Protein AF-0000000082342455 (afdb_homodimer)

Nearest PDB structures (foldseek):
  3wxb-assembly1_B  TM=8.207E-01  e=7.212E-06  Gallus gallus
  3sx2-assembly2_F  TM=7.244E-01  e=4.661E-05  Mycobacterium avium subsp. paratuberculosis K-10
  1xkq-assembly1_D  TM=7.638E-01  e=6.816E-04  Caenorhabditis elegans
  3tsc-assembly1_D  TM=7.330E-01  e=3.194E-04  Mycobacterium avium subsp. paratuberculosis
  1pwz-assembly1_A  TM=7.480E-01  e=6.626E-03  Agrobacterium tumefaciens

pLDDT: mean 85.28, std 16.83, range [17.73, 98.38]

Structure (mmCIF, N/CA/C/O backbone):
data_AF-0000000082342455-model_v1
#
loop_
_entity.id
_entity.type
_entity.pdbx_description
1 polymer 'NAD(P)-binding protein'
#
loop_
_atom_site.group_PDB
_atom_site.id
_atom_site.type_symbol
_atom_site.label_atom_id
_atom_site.label_alt_id
_atom_site.label_comp_id
_atom_site.label_asym_id
_atom_site.label_entity_id
_atom_site.label_seq_id
_atom_site.pdbx_PDB_ins_code
_atom_site.Cartn_x
_atom_site.Cartn_y
_atom_site.Cartn_z
_atom_site.occupancy
_atom_site.B_iso_or_equiv
_atom_site.auth_seq_id
_atom_site.auth_comp_id
_atom_site.auth_asym_id
_atom_site.auth_atom_id
_atom_site.pdbx_PDB_model_num
ATOM 1 N N . MET A 1 1 ? -19.688 4.98 17.75 1 17.73 1 MET A N 1
ATOM 2 C CA . MET A 1 1 ? -19.172 5.551 16.516 1 17.73 1 MET A CA 1
ATOM 3 C C . MET A 1 1 ? -17.812 6.199 16.734 1 17.73 1 MET A C 1
ATOM 5 O O . MET A 1 1 ? -17.719 7.32 17.234 1 17.73 1 MET A O 1
ATOM 9 N N . ARG A 1 2 ? -16.906 5.516 17.344 1 23.72 2 ARG A N 1
ATOM 10 C CA . ARG A 1 2 ? -15.648 6 17.891 1 23.72 2 ARG A CA 1
ATOM 11 C C . ARG A 1 2 ? -14.875 6.828 16.875 1 23.72 2 ARG A C 1
ATOM 13 O O . ARG A 1 2 ? -14.867 6.5 15.688 1 23.72 2 ARG A O 1
ATOM 20 N N . ASP A 1 3 ? -14.953 8.078 17.078 1 25.08 3 ASP A N 1
ATOM 21 C CA . ASP A 1 3 ? -14.352 9.156 16.281 1 25.08 3 ASP A CA 1
ATOM 22 C C . ASP A 1 3 ? -12.922 8.812 15.898 1 25.08 3 ASP A C 1
ATOM 24 O O . ASP A 1 3 ? -12.078 8.562 16.766 1 25.08 3 ASP A O 1
ATOM 28 N N . ILE A 1 4 ? -12.859 7.922 15.055 1 31.56 4 ILE A N 1
ATOM 29 C CA . ILE A 1 4 ? -11.57 7.574 14.461 1 31.56 4 ILE A CA 1
ATOM 30 C C . ILE A 1 4 ? -10.789 8.844 14.133 1 31.56 4 ILE A C 1
ATOM 32 O O . ILE A 1 4 ? -11.172 9.602 13.234 1 31.56 4 ILE A O 1
ATOM 36 N N . SER A 1 5 ? -10.789 9.633 15.18 1 33.97 5 SER A N 1
ATOM 37 C CA . SER A 1 5 ? -9.906 10.789 15.016 1 33.97 5 SER A CA 1
ATOM 38 C C . SER A 1 5 ? -8.641 10.414 14.258 1 33.97 5 SER A C 1
ATOM 40 O O . SER A 1 5 ? -7.781 9.703 14.781 1 33.97 5 SER A O 1
ATOM 42 N N . THR A 1 6 ? -8.867 9.844 13.141 1 37 6 THR A N 1
ATOM 43 C CA . THR A 1 6 ? -7.832 9.172 12.359 1 37 6 THR A CA 1
ATOM 44 C C . THR A 1 6 ? -6.715 10.141 11.992 1 37 6 THR A C 1
ATOM 46 O O . THR A 1 6 ? -6.703 10.68 10.883 1 37 6 THR A O 1
ATOM 49 N N . HIS A 1 7 ? -6.609 11.219 12.898 1 39.03 7 HIS A N 1
ATOM 50 C CA . HIS A 1 7 ? -5.375 11.984 12.734 1 39.03 7 HIS A CA 1
ATOM 51 C C . HIS A 1 7 ? -4.188 11.062 12.492 1 39.03 7 HIS A C 1
ATOM 53 O O . HIS A 1 7 ? -4.18 9.914 12.953 1 39.03 7 HIS A O 1
ATOM 59 N N . ILE A 1 8 ? -3.742 11.023 11.555 1 43.62 8 ILE A N 1
ATOM 60 C CA . ILE A 1 8 ? -2.396 10.492 11.758 1 43.62 8 ILE A CA 1
ATOM 61 C C . ILE A 1 8 ? -1.873 10.938 13.125 1 43.62 8 ILE A C 1
ATOM 63 O O . ILE A 1 8 ? -1.709 12.133 13.375 1 43.62 8 ILE A O 1
ATOM 67 N N . PRO A 1 9 ? -2.307 10.391 14.297 1 41.41 9 PRO A N 1
ATOM 68 C CA . PRO A 1 9 ? -1.818 11.055 15.508 1 41.41 9 PRO A CA 1
ATOM 69 C C . PRO A 1 9 ? -0.631 11.977 15.242 1 41.41 9 PRO A C 1
ATOM 71 O O . PRO A 1 9 ? -0.497 13.023 15.883 1 41.41 9 PRO A O 1
ATOM 74 N N . GLY A 1 10 ? 0.395 11.398 14.938 1 41.88 10 GLY A N 1
ATOM 75 C CA . GLY A 1 10 ? 1.677 11.969 15.32 1 41.88 10 GLY A CA 1
ATOM 76 C C . GLY A 1 10 ? 1.864 13.391 14.828 1 41.88 10 GLY A C 1
ATOM 77 O O . GLY A 1 10 ? 2.615 14.164 15.43 1 41.88 10 GLY A O 1
ATOM 78 N N . ALA A 1 11 ? 1.874 13.656 13.398 1 45.66 11 ALA A N 1
ATOM 79 C CA . ALA A 1 11 ? 2.982 14.578 13.172 1 45.66 11 ALA A CA 1
ATOM 80 C C . ALA A 1 11 ? 2.725 15.922 13.859 1 45.66 11 ALA A C 1
ATOM 82 O O . ALA A 1 11 ? 3.607 16.453 14.531 1 45.66 11 ALA A O 1
ATOM 83 N N . ASN A 1 12 ? 1.582 16.453 13.477 1 46.72 12 ASN A N 1
ATOM 84 C CA . ASN A 1 12 ? 1.557 17.734 14.172 1 46.72 12 ASN A CA 1
ATOM 85 C C . ASN A 1 12 ? 1.202 17.562 15.648 1 46.72 12 ASN A C 1
ATOM 87 O O . ASN A 1 12 ? 1.335 18.5 16.438 1 46.72 12 ASN A O 1
ATOM 91 N N . ASN A 1 13 ? 0.75 16.141 16 1 53.66 13 ASN A N 1
ATOM 92 C CA . ASN A 1 13 ? 0.33 16.188 17.406 1 53.66 13 ASN A CA 1
ATOM 93 C C . ASN A 1 13 ? 0.998 15.078 18.219 1 53.66 13 ASN A C 1
ATOM 95 O O . ASN A 1 13 ? 0.437 14.609 19.203 1 53.66 13 ASN A O 1
ATOM 99 N N . ILE A 1 14 ? 1.979 14.445 17.562 1 61.69 14 ILE A N 1
ATOM 100 C CA . ILE A 1 14 ? 2.629 13.484 18.438 1 61.69 14 ILE A CA 1
ATOM 101 C C . ILE A 1 14 ? 3.43 14.227 19.5 1 61.69 14 ILE A C 1
ATOM 103 O O . ILE A 1 14 ? 4.449 14.852 19.203 1 61.69 14 ILE A O 1
ATOM 107 N N . ARG A 1 15 ? 2.781 14.297 20.656 1 65.81 15 ARG A N 1
ATOM 108 C CA . ARG A 1 15 ? 3.375 15.07 21.734 1 65.81 15 ARG A CA 1
ATOM 109 C C . ARG A 1 15 ? 3.881 14.156 22.859 1 65.81 15 ARG A C 1
ATOM 111 O O . ARG A 1 15 ? 4.629 14.594 23.734 1 65.81 15 ARG A O 1
ATOM 118 N N . SER A 1 16 ? 3.426 12.875 22.766 1 72.75 16 SER A N 1
ATOM 119 C CA . SER A 1 16 ? 3.791 11.977 23.859 1 72.75 16 SER A CA 1
ATOM 120 C C . SER A 1 16 ? 3.982 10.547 23.375 1 72.75 16 SER A C 1
ATOM 122 O O . SER A 1 16 ? 3.586 10.219 22.25 1 72.75 16 SER A O 1
ATOM 124 N N . GLU A 1 17 ? 4.652 9.758 24.156 1 78.75 17 GLU A N 1
ATOM 125 C CA . GLU A 1 17 ? 4.785 8.328 23.906 1 78.75 17 GLU A CA 1
ATOM 126 C C . GLU A 1 17 ? 3.42 7.652 23.797 1 78.75 17 GLU A C 1
ATOM 128 O O . GLU A 1 17 ? 3.252 6.691 23.047 1 78.75 17 GLU A O 1
ATOM 133 N N . GLY A 1 18 ? 2.543 8.156 24.547 1 79.38 18 GLY A N 1
ATOM 134 C CA . GLY A 1 18 ? 1.182 7.648 24.484 1 79.38 18 GLY A CA 1
ATOM 135 C C . GLY A 1 18 ? 0.526 7.855 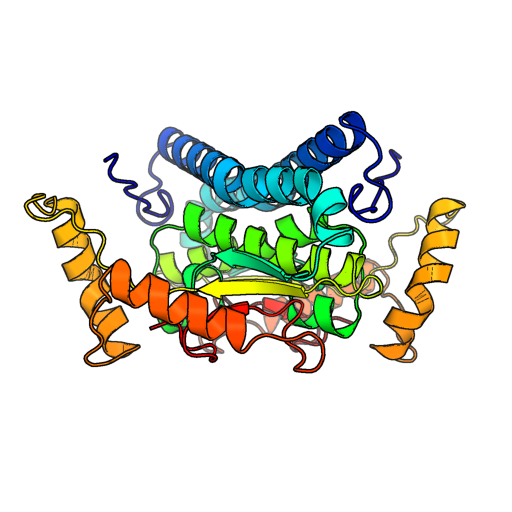23.125 1 79.38 18 GLY A C 1
ATOM 136 O O . GLY A 1 18 ? -0.185 6.977 22.641 1 79.38 18 GLY A O 1
ATOM 137 N N . ASP A 1 19 ? 0.847 8.945 22.469 1 80.75 19 ASP A N 1
ATOM 138 C CA . ASP A 1 19 ? 0.323 9.219 21.141 1 80.75 19 ASP A CA 1
ATOM 139 C C . ASP A 1 19 ? 0.896 8.242 20.109 1 80.75 19 ASP A C 1
ATOM 141 O O . ASP A 1 19 ? 0.181 7.777 19.219 1 80.75 19 ASP A O 1
ATOM 145 N N . ILE A 1 20 ? 2.113 7.953 20.328 1 84.25 20 ILE A N 1
ATOM 146 C CA . ILE A 1 20 ? 2.781 7.02 19.438 1 84.25 20 ILE A CA 1
ATOM 147 C C . ILE A 1 20 ? 2.15 5.633 19.562 1 84.25 20 ILE A C 1
ATOM 149 O O . ILE A 1 20 ? 1.838 4.988 18.562 1 84.25 20 ILE A O 1
ATOM 153 N N . GLN A 1 21 ? 1.923 5.203 20.797 1 88.44 21 GLN A N 1
ATOM 154 C CA . GLN A 1 21 ? 1.341 3.887 21.016 1 88.44 21 GLN A CA 1
ATOM 155 C C . GLN A 1 21 ? -0.081 3.812 20.469 1 88.44 21 GLN A C 1
ATOM 157 O O . GLN A 1 21 ? -0.483 2.789 19.906 1 88.44 21 GLN A O 1
ATOM 162 N N . PHE A 1 22 ? -0.766 4.801 20.625 1 87.69 22 PHE A N 1
ATOM 163 C CA . PHE A 1 22 ? -2.119 4.84 20.078 1 87.69 22 PHE A CA 1
ATOM 164 C C . PHE A 1 22 ? -2.098 4.684 18.562 1 87.69 22 PHE A C 1
ATOM 166 O O . PHE A 1 22 ? -2.893 3.926 18 1 87.69 22 PHE A O 1
ATOM 173 N N . ALA A 1 23 ? -1.216 5.41 17.938 1 88.12 23 ALA A N 1
ATOM 174 C CA . ALA A 1 23 ? -1.097 5.328 16.484 1 88.12 23 ALA A CA 1
ATOM 175 C C . ALA A 1 23 ? -0.699 3.924 16.047 1 88.12 23 ALA A C 1
ATOM 177 O O . ALA A 1 23 ? -1.235 3.398 15.07 1 88.12 23 ALA A O 1
ATOM 178 N N . VAL A 1 24 ? 0.178 3.361 16.797 1 92.12 24 VAL A N 1
ATOM 179 C CA . VAL A 1 24 ? 0.629 2.006 16.5 1 92.12 24 VAL A CA 1
ATOM 180 C C . VAL A 1 24 ? -0.545 1.034 16.609 1 92.12 24 VAL A C 1
ATOM 182 O O . VAL A 1 24 ? -0.757 0.206 15.719 1 92.12 24 VAL A O 1
ATOM 185 N N . ASP A 1 25 ? -1.279 1.18 17.672 1 93.31 25 ASP A N 1
ATOM 186 C CA . ASP A 1 25 ? -2.436 0.312 17.875 1 93.31 25 ASP A CA 1
ATOM 187 C C . ASP A 1 25 ? -3.467 0.499 16.766 1 93.31 25 ASP A C 1
ATOM 189 O O . ASP A 1 25 ? -4.074 -0.469 16.297 1 93.31 25 ASP A O 1
ATOM 193 N N . ASP A 1 26 ? -3.629 1.669 16.328 1 92.69 26 ASP A N 1
ATOM 194 C CA . ASP A 1 26 ? -4.59 1.967 15.266 1 92.69 26 ASP A CA 1
ATOM 195 C C . ASP A 1 26 ? -4.145 1.373 13.938 1 92.69 26 ASP A C 1
ATOM 197 O O . ASP A 1 26 ? -4.965 0.848 13.18 1 92.69 26 ASP A O 1
ATOM 201 N N . ILE A 1 27 ? -2.881 1.458 13.648 1 94.75 27 ILE A N 1
ATOM 202 C CA . ILE A 1 27 ? -2.359 0.846 12.43 1 94.75 27 ILE A CA 1
ATOM 203 C C . ILE A 1 27 ? -2.566 -0.666 12.484 1 94.75 27 ILE A C 1
ATOM 205 O O . ILE A 1 27 ? -3.055 -1.266 11.523 1 94.75 27 ILE A O 1
ATOM 209 N N . HIS A 1 28 ? -2.289 -1.219 13.625 1 95 28 HIS A N 1
ATOM 210 C CA . HIS A 1 28 ? -2.496 -2.652 13.781 1 95 28 HIS A CA 1
ATOM 211 C C . HIS A 1 28 ? -3.957 -3.027 13.555 1 95 28 HIS A C 1
ATOM 213 O O . HIS A 1 28 ? -4.25 -3.994 12.852 1 95 28 HIS A O 1
ATOM 219 N N . ASN A 1 29 ? -4.773 -2.322 14.164 1 95.25 29 ASN A N 1
ATOM 220 C CA . ASN A 1 29 ? -6.195 -2.615 14.031 1 95.25 29 ASN A CA 1
ATOM 221 C C . ASN A 1 29 ? -6.668 -2.482 12.586 1 95.25 29 ASN A C 1
ATOM 223 O O . ASN A 1 29 ? -7.43 -3.32 12.102 1 95.25 29 ASN A O 1
ATOM 227 N N . SER A 1 30 ? -6.227 -1.447 11.953 1 96.31 30 SER A N 1
ATOM 228 C CA . SER A 1 30 ? -6.605 -1.227 10.562 1 96.31 30 SER A CA 1
ATOM 229 C C . SER A 1 30 ? -6.094 -2.35 9.672 1 96.31 30 SER A C 1
ATOM 231 O O . SER A 1 30 ? -6.801 -2.805 8.766 1 96.31 30 SER A O 1
ATOM 233 N N . ILE A 1 31 ? -4.875 -2.801 9.938 1 97.69 31 ILE A N 1
ATOM 234 C CA . ILE A 1 31 ? -4.289 -3.904 9.188 1 97.69 31 ILE A CA 1
ATOM 235 C C . ILE A 1 31 ? -5.07 -5.188 9.461 1 97.69 31 ILE A C 1
ATOM 237 O O . ILE A 1 31 ? -5.391 -5.938 8.539 1 97.69 31 ILE A O 1
ATOM 241 N N . ASP A 1 32 ? -5.41 -5.406 10.703 1 96.81 32 ASP A N 1
ATOM 242 C CA . ASP A 1 32 ? -6.145 -6.609 11.078 1 96.81 32 ASP A CA 1
ATOM 243 C C . ASP A 1 32 ? -7.496 -6.668 10.375 1 96.81 32 ASP A C 1
ATOM 245 O O . ASP A 1 32 ? -7.879 -7.707 9.836 1 96.81 32 ASP A O 1
ATOM 249 N N . VAL A 1 33 ? -8.156 -5.625 10.32 1 95.81 33 VAL A N 1
ATOM 250 C CA . VAL A 1 33 ? -9.508 -5.566 9.781 1 95.81 33 VAL A CA 1
ATOM 251 C C . VAL A 1 33 ? -9.461 -5.598 8.258 1 95.81 33 VAL A C 1
ATOM 253 O O . VAL A 1 33 ? -10.062 -6.473 7.625 1 95.81 33 VAL A O 1
ATOM 256 N N . ASN A 1 34 ? -8.664 -4.785 7.672 1 96.12 34 ASN A N 1
ATOM 257 C CA . ASN A 1 34 ? -8.742 -4.586 6.23 1 96.12 34 ASN A CA 1
ATOM 258 C C . ASN A 1 34 ? -7.887 -5.602 5.477 1 96.12 34 ASN A C 1
ATOM 260 O O . ASN A 1 34 ? -8.25 -6.031 4.379 1 96.12 34 ASN A O 1
ATOM 264 N N . VAL A 1 35 ? -6.766 -5.973 6.031 1 97.56 35 VAL A N 1
ATOM 265 C CA . VAL A 1 35 ? -5.832 -6.82 5.301 1 97.56 35 VAL A CA 1
ATOM 266 C C . VAL A 1 35 ? -5.996 -8.273 5.738 1 97.56 35 VAL A C 1
ATOM 268 O O . VAL A 1 35 ? -6.355 -9.133 4.93 1 97.56 35 VAL A O 1
ATOM 271 N N . LEU A 1 36 ? -5.871 -8.469 7.027 1 96.31 36 LEU A N 1
ATOM 272 C CA . LEU A 1 36 ? -5.887 -9.852 7.492 1 96.31 36 LEU A CA 1
ATOM 273 C C . LEU A 1 36 ? -7.297 -10.43 7.441 1 96.31 36 LEU A C 1
ATOM 275 O O . LEU A 1 36 ? -7.477 -11.617 7.172 1 96.31 36 LEU A O 1
ATOM 279 N N . GLY A 1 37 ? -8.258 -9.625 7.789 1 94.75 37 GLY A N 1
ATOM 280 C CA . GLY A 1 37 ? -9.633 -10.07 7.602 1 94.75 37 GLY A CA 1
ATOM 281 C C . GLY A 1 37 ? -9.93 -10.484 6.172 1 94.75 37 GLY A C 1
ATOM 282 O O . GLY A 1 37 ? -10.523 -11.547 5.941 1 94.75 37 GLY A O 1
ATOM 283 N N . THR A 1 38 ? -9.547 -9.688 5.23 1 95.19 38 THR A N 1
ATOM 284 C CA . THR A 1 38 ? -9.75 -9.984 3.818 1 95.19 38 THR A CA 1
ATOM 285 C C . THR A 1 38 ? -8.969 -11.227 3.404 1 95.19 38 THR A C 1
ATOM 287 O O . THR A 1 38 ? -9.484 -12.086 2.688 1 95.19 38 THR A O 1
ATOM 290 N N . PHE A 1 39 ? -7.719 -11.312 3.834 1 94.56 39 PHE A N 1
ATOM 291 C CA . PHE A 1 39 ? -6.891 -12.469 3.531 1 94.56 39 PHE A CA 1
ATOM 292 C C . PHE A 1 39 ? -7.574 -13.758 3.979 1 94.56 39 PHE A C 1
ATOM 294 O O . PHE A 1 39 ? -7.672 -14.711 3.209 1 94.56 39 PHE A O 1
ATOM 301 N N . ARG A 1 40 ? -8.047 -13.766 5.191 1 91.62 40 ARG A N 1
ATOM 302 C CA . ARG A 1 40 ? -8.719 -14.938 5.738 1 91.62 40 ARG A CA 1
ATOM 303 C C . ARG A 1 40 ? -9.977 -15.266 4.949 1 91.62 40 ARG A C 1
ATOM 305 O O . ARG A 1 40 ? -10.25 -16.422 4.652 1 91.62 40 ARG A O 1
ATOM 312 N N . ALA A 1 41 ? -10.742 -14.266 4.629 1 91.56 41 ALA A N 1
ATOM 313 C CA . ALA A 1 41 ? -11.977 -14.469 3.867 1 91.56 41 ALA A CA 1
ATOM 314 C C . ALA A 1 41 ? -11.68 -15.07 2.496 1 91.56 41 ALA A C 1
ATOM 316 O O . ALA A 1 41 ? -12.281 -16.078 2.107 1 91.56 41 ALA A O 1
ATOM 317 N N . ILE A 1 42 ? -10.727 -14.516 1.8 1 90.94 42 ILE A N 1
ATOM 318 C CA . ILE A 1 42 ? -10.398 -14.984 0.457 1 90.94 42 ILE A CA 1
ATOM 319 C C . ILE A 1 42 ? -9.906 -16.422 0.519 1 90.94 42 ILE A C 1
ATOM 321 O O . ILE A 1 42 ? -10.383 -17.281 -0.228 1 90.94 42 ILE A O 1
ATOM 325 N N . THR A 1 43 ? -8.969 -16.703 1.435 1 89.62 43 THR A N 1
ATOM 326 C CA . THR A 1 43 ? -8.344 -18.016 1.487 1 89.62 43 THR A CA 1
ATOM 327 C C . THR A 1 43 ? -9.352 -19.078 1.905 1 89.62 43 THR A C 1
ATOM 329 O O . THR A 1 43 ? -9.273 -20.219 1.456 1 89.62 43 THR A O 1
ATOM 332 N N . THR A 1 44 ? -10.289 -18.672 2.719 1 85 44 THR A N 1
ATOM 333 C CA . THR A 1 44 ? -11.312 -19.594 3.172 1 85 44 THR A CA 1
ATOM 334 C C . THR A 1 44 ? -12.289 -19.922 2.039 1 85 44 THR A C 1
ATOM 336 O O . THR A 1 44 ? -12.727 -21.062 1.906 1 85 44 THR A O 1
ATOM 339 N N . PHE A 1 45 ? -12.562 -19 1.136 1 85.62 45 PHE A N 1
ATOM 340 C CA . PHE A 1 45 ? -13.625 -19.188 0.15 1 85.62 45 PHE A CA 1
ATOM 341 C C . PHE A 1 45 ? -13.039 -19.531 -1.213 1 85.62 45 PHE A C 1
ATOM 343 O O . PHE A 1 45 ? -13.773 -19.875 -2.139 1 85.62 45 PHE A O 1
ATOM 350 N N . LEU A 1 46 ? -11.789 -19.484 -1.354 1 85.5 46 LEU A N 1
ATOM 351 C CA . LEU A 1 46 ? -11.117 -19.703 -2.633 1 85.5 46 LEU A CA 1
ATOM 352 C C . LEU A 1 46 ? -11.484 -21.062 -3.221 1 85.5 46 LEU A C 1
ATOM 354 O O . LEU A 1 46 ? -11.781 -21.156 -4.414 1 85.5 46 LEU A O 1
ATOM 358 N N . PRO A 1 47 ? -11.508 -22.141 -2.432 1 81.06 47 PRO A N 1
ATOM 359 C CA . PRO A 1 47 ? -11.891 -23.422 -3.012 1 81.06 47 PRO A CA 1
ATOM 360 C C . PRO A 1 47 ? -13.297 -23.406 -3.607 1 81.06 47 PRO A C 1
ATOM 362 O O . PRO A 1 47 ? -13.547 -24.062 -4.625 1 81.06 47 PRO A O 1
ATOM 365 N N . LEU A 1 48 ? -14.156 -22.656 -3.047 1 82.56 48 LEU A N 1
ATOM 366 C CA . LEU A 1 48 ? -15.531 -22.562 -3.533 1 82.56 48 LEU A CA 1
ATOM 367 C C . LEU A 1 48 ? -15.602 -21.719 -4.805 1 82.56 48 LEU A C 1
ATOM 369 O O . LEU A 1 48 ? -16.406 -22 -5.699 1 82.56 48 LEU A O 1
ATOM 373 N N . MET A 1 49 ? -14.797 -20.781 -4.895 1 83.12 49 MET A N 1
ATOM 374 C CA . MET A 1 49 ? -14.773 -19.891 -6.059 1 83.12 49 MET A CA 1
ATOM 375 C C . MET A 1 49 ? -14.266 -20.625 -7.293 1 83.12 49 MET A C 1
ATOM 377 O O . MET A 1 49 ? -14.734 -20.375 -8.406 1 83.12 49 MET A O 1
ATOM 381 N N . LYS A 1 50 ? -13.352 -21.516 -7.02 1 80.06 50 LYS A N 1
ATOM 382 C CA . LYS A 1 50 ? -12.773 -22.266 -8.125 1 80.06 50 LYS A CA 1
ATOM 383 C C . LYS A 1 50 ? -13.828 -23.141 -8.805 1 80.06 50 LYS A C 1
ATOM 385 O O . LYS A 1 50 ? -13.734 -23.406 -10.008 1 80.06 50 LYS A O 1
ATOM 390 N N . ARG A 1 51 ? -14.883 -23.422 -8.086 1 80.56 51 ARG A N 1
ATOM 391 C CA . ARG A 1 51 ? -15.922 -24.297 -8.609 1 80.56 51 ARG A CA 1
ATOM 392 C C . ARG A 1 51 ? -17.094 -23.5 -9.172 1 80.56 51 ARG A C 1
ATOM 394 O O . ARG A 1 51 ? -17.953 -24.047 -9.859 1 80.56 51 ARG A O 1
ATOM 401 N N . GLY A 1 52 ? -17.047 -22.219 -8.875 1 77.31 52 GLY A N 1
ATOM 402 C CA . GLY A 1 52 ? -18.172 -21.375 -9.289 1 77.31 52 GLY A CA 1
ATOM 403 C C . GLY A 1 52 ? -18.016 -20.828 -10.695 1 77.31 52 GLY A C 1
ATOM 404 O O . GLY A 1 52 ? -17 -21.047 -11.352 1 77.31 52 GLY A O 1
ATOM 405 N N . GLU A 1 53 ? -19.156 -20.172 -11.078 1 78.12 53 GLU A N 1
ATOM 406 C CA . GLU A 1 53 ? -19.188 -19.578 -12.414 1 78.12 53 GLU A CA 1
ATOM 407 C C . GLU A 1 53 ? -18.594 -18.172 -12.414 1 78.12 53 GLU A C 1
ATOM 409 O O . GLU A 1 53 ? -17.844 -17.812 -13.32 1 78.12 53 GLU A O 1
ATOM 414 N N . LEU A 1 54 ? -18.953 -17.516 -11.305 1 72.88 54 LEU A N 1
ATOM 415 C CA . LEU A 1 54 ? -18.391 -16.172 -11.18 1 72.88 54 LEU A CA 1
ATOM 416 C C . LEU A 1 54 ? -17.078 -16.203 -10.406 1 72.88 54 LEU A C 1
ATOM 418 O O . LEU A 1 54 ? -17.062 -16.516 -9.219 1 72.88 54 LEU A O 1
ATOM 422 N N . LYS A 1 55 ? -15.969 -16.062 -11.008 1 89 55 LYS A N 1
ATOM 423 C CA . LYS A 1 55 ? -14.633 -16.203 -10.438 1 89 55 LYS A CA 1
ATOM 424 C C . LYS A 1 55 ? -13.969 -14.836 -10.281 1 89 55 LYS A C 1
ATOM 426 O O . LYS A 1 55 ? -12.922 -14.578 -10.883 1 89 55 LYS A O 1
ATOM 431 N N . LYS A 1 56 ? -14.836 -13.977 -9.539 1 93.44 56 LYS A N 1
ATOM 432 C CA . LYS A 1 56 ? -14.32 -12.641 -9.266 1 93.44 56 LYS A CA 1
ATOM 433 C C . LYS A 1 56 ? -14.227 -12.375 -7.766 1 93.44 56 LYS A C 1
ATOM 435 O O . LYS A 1 56 ? -15.18 -12.633 -7.023 1 93.44 56 LYS A O 1
ATOM 440 N N . VAL A 1 57 ? -13.156 -11.938 -7.289 1 94.75 57 VAL A N 1
ATOM 441 C CA . VAL A 1 57 ? -12.945 -11.453 -5.93 1 94.75 57 VAL A CA 1
ATOM 442 C C . VAL A 1 57 ? -12.625 -9.961 -5.965 1 94.75 57 VAL A C 1
ATOM 444 O O . VAL A 1 57 ? -11.633 -9.547 -6.578 1 94.75 57 VAL A O 1
ATOM 447 N N . ILE A 1 58 ? -13.484 -9.188 -5.328 1 96.44 58 ILE A N 1
ATOM 448 C CA . ILE A 1 58 ? -13.328 -7.742 -5.34 1 96.44 58 ILE A CA 1
ATOM 449 C C . ILE A 1 58 ? -13.062 -7.242 -3.92 1 96.44 58 ILE A C 1
ATOM 451 O O . ILE A 1 58 ? -13.82 -7.539 -2.996 1 96.44 58 ILE A O 1
ATOM 455 N N . SER A 1 59 ? -11.992 -6.562 -3.738 1 97.25 59 SER A N 1
ATOM 456 C CA . SER A 1 59 ? -11.727 -5.863 -2.484 1 97.25 59 SER A CA 1
ATOM 457 C C . SER A 1 59 ? -12.156 -4.402 -2.566 1 97.25 59 SER A C 1
ATOM 459 O O . SER A 1 59 ? -11.93 -3.74 -3.582 1 97.25 59 SER A O 1
ATOM 461 N N . ILE A 1 60 ? -12.789 -3.938 -1.54 1 96.56 60 ILE A N 1
ATOM 462 C CA . ILE A 1 60 ? -13.164 -2.531 -1.468 1 96.56 60 ILE A CA 1
ATOM 463 C C . ILE A 1 60 ? -12.047 -1.733 -0.791 1 96.56 60 ILE A C 1
ATOM 465 O O . ILE A 1 60 ? -11.852 -1.838 0.422 1 96.56 60 ILE A O 1
ATOM 469 N N . SER A 1 61 ? -11.367 -1.009 -1.587 1 97.06 61 SER A N 1
ATOM 470 C CA . SER A 1 61 ? -10.281 -0.171 -1.091 1 97.06 61 SER A CA 1
ATOM 471 C C . SER A 1 61 ? -10.695 1.296 -1.036 1 97.06 61 SER A C 1
ATOM 473 O O . SER A 1 61 ? -11.859 1.608 -0.797 1 97.06 61 SER A O 1
ATOM 475 N N . SER A 1 62 ? -9.719 2.188 -1.034 1 94.56 62 SER A N 1
ATOM 476 C CA . SER A 1 62 ? -9.938 3.627 -0.915 1 94.56 62 SER A CA 1
ATOM 477 C C . SER A 1 62 ? -8.906 4.41 -1.719 1 94.56 62 SER A C 1
ATOM 479 O O . SER A 1 62 ? -7.746 3.994 -1.822 1 94.56 62 SER A O 1
ATOM 481 N N . GLY A 1 63 ? -9.422 5.527 -2.242 1 94.62 63 GLY A N 1
ATOM 482 C CA . GLY A 1 63 ? -8.461 6.426 -2.861 1 94.62 63 GLY A CA 1
ATOM 483 C C . GLY A 1 63 ? -7.312 6.793 -1.943 1 94.62 63 GLY A C 1
ATOM 484 O O . GLY A 1 63 ? -6.215 7.109 -2.41 1 94.62 63 GLY A O 1
ATOM 485 N N . MET A 1 64 ? -7.496 6.703 -0.697 1 93.12 64 MET A N 1
ATOM 486 C CA . MET A 1 64 ? -6.469 7.031 0.285 1 93.12 64 MET A CA 1
ATOM 487 C C . MET A 1 64 ? -5.328 6.02 0.239 1 93.12 64 MET A C 1
ATOM 489 O O . MET A 1 64 ? -4.266 6.25 0.818 1 93.12 64 MET A O 1
ATOM 493 N N . GLY A 1 65 ? -5.488 4.945 -0.382 1 95.31 65 GLY A N 1
ATOM 494 C CA . GLY A 1 65 ? -4.418 3.973 -0.553 1 95.31 65 GLY A CA 1
ATOM 495 C C . GLY A 1 65 ? -3.533 4.266 -1.748 1 95.31 65 GLY A C 1
ATOM 496 O O . GLY A 1 65 ? -2.617 3.5 -2.051 1 95.31 65 GLY A O 1
ATOM 497 N N . ASP A 1 66 ? -3.7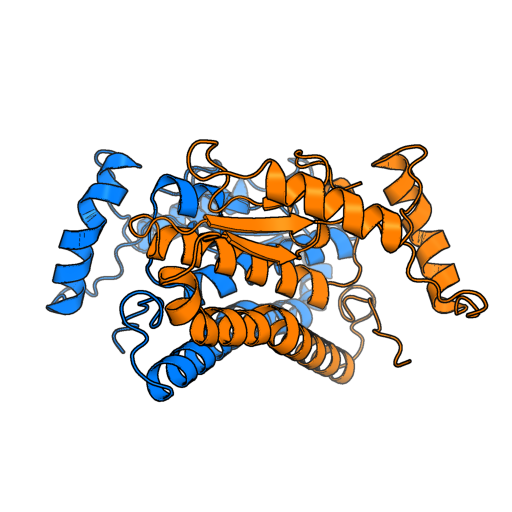75 5.352 -2.445 1 96.81 66 ASP A N 1
ATOM 498 C CA . ASP A 1 66 ? -3.027 5.789 -3.621 1 96.81 66 ASP A CA 1
ATOM 499 C C . ASP A 1 66 ? -2.145 6.992 -3.293 1 96.81 66 ASP A C 1
ATOM 501 O O . ASP A 1 66 ? -2.648 8.086 -3.02 1 96.81 66 ASP A O 1
ATOM 505 N N . ILE A 1 67 ? -0.831 6.793 -3.402 1 96.38 67 ILE A N 1
ATOM 506 C CA . ILE A 1 67 ? 0.085 7.844 -2.969 1 96.38 67 ILE A CA 1
ATOM 507 C C . ILE A 1 67 ? -0.037 9.047 -3.898 1 96.38 67 ILE A C 1
ATOM 509 O O . ILE A 1 67 ? 0.198 10.188 -3.482 1 96.38 67 ILE A O 1
ATOM 513 N N . ASP A 1 68 ? -0.426 8.836 -5.164 1 95.75 68 ASP A N 1
ATOM 514 C CA . ASP A 1 68 ? -0.611 9.977 -6.047 1 95.75 68 ASP A CA 1
ATOM 515 C C . ASP A 1 68 ? -1.755 10.867 -5.566 1 95.75 68 ASP A C 1
ATOM 517 O O . ASP A 1 68 ? -1.653 12.094 -5.605 1 95.75 68 ASP A O 1
ATOM 521 N N . PHE A 1 69 ? -2.799 10.289 -5.125 1 96.19 69 PHE A N 1
ATOM 522 C CA . PHE A 1 69 ? -3.924 11.031 -4.566 1 96.19 69 PHE A CA 1
ATOM 523 C C . PHE A 1 69 ? -3.514 11.758 -3.291 1 96.19 69 PHE A C 1
ATOM 525 O O . PHE A 1 69 ? -3.805 12.945 -3.127 1 96.19 69 PHE A O 1
ATOM 532 N N . ILE A 1 70 ? -2.814 11.07 -2.438 1 94 70 ILE A N 1
ATOM 533 C CA . ILE A 1 70 ? -2.35 11.641 -1.178 1 94 70 ILE A CA 1
ATOM 534 C C . ILE A 1 70 ? -1.485 12.867 -1.456 1 94 70 ILE A C 1
ATOM 536 O O . ILE A 1 70 ? -1.661 13.914 -0.827 1 94 70 ILE A O 1
ATOM 540 N N . ASN A 1 71 ? -0.612 12.703 -2.404 1 94.94 71 ASN A N 1
ATOM 541 C CA . ASN A 1 71 ? 0.301 13.789 -2.738 1 94.94 71 ASN A CA 1
ATOM 542 C C . ASN A 1 71 ? -0.435 14.953 -3.393 1 94.94 71 ASN A C 1
ATOM 544 O O . ASN A 1 71 ? -0.088 16.125 -3.17 1 94.94 71 ASN A O 1
ATOM 548 N N . GLU A 1 72 ? -1.41 14.617 -4.172 1 94.31 72 GLU A N 1
ATOM 549 C CA . GLU A 1 72 ? -2.143 15.656 -4.891 1 94.31 72 GLU A CA 1
ATOM 550 C C . GLU A 1 72 ? -2.951 16.531 -3.934 1 94.31 72 GLU A C 1
ATOM 552 O O . GLU A 1 72 ? -2.947 17.75 -4.047 1 94.31 72 GLU A O 1
ATOM 557 N N . ILE A 1 73 ? -3.539 15.922 -2.949 1 90.94 73 ILE A N 1
ATOM 558 C CA . ILE A 1 73 ? -4.465 16.703 -2.145 1 90.94 73 ILE A CA 1
ATOM 559 C C . ILE A 1 73 ? -3.828 17.031 -0.794 1 90.94 73 ILE A C 1
ATOM 561 O O . ILE A 1 73 ? -4.371 17.812 -0.016 1 90.94 73 ILE A O 1
ATOM 565 N N . GLN A 1 74 ? -2.74 16.406 -0.478 1 89.25 74 GLN A N 1
ATOM 566 C CA . GLN A 1 74 ? -2.02 16.609 0.774 1 89.25 74 GLN A CA 1
ATOM 567 C C . GLN A 1 74 ? -2.945 16.438 1.976 1 89.25 74 GLN A C 1
ATOM 569 O O . GLN A 1 74 ? -3.008 17.312 2.846 1 89.25 74 GLN A O 1
ATOM 574 N N . LEU A 1 75 ? -3.609 15.359 1.972 1 80.69 75 LEU A N 1
ATOM 575 C CA . LEU A 1 75 ? -4.551 15.047 3.041 1 80.69 75 LEU A CA 1
ATOM 576 C C . LEU A 1 75 ? -3.859 14.297 4.176 1 80.69 75 LEU A C 1
ATOM 578 O O . LEU A 1 75 ? -3.619 13.094 4.074 1 80.69 75 LEU A O 1
ATOM 582 N N . PRO A 1 76 ? -3.646 14.938 5.266 1 82.56 76 PRO A N 1
ATOM 583 C CA . PRO A 1 76 ? -2.871 14.336 6.352 1 82.56 76 PRO A CA 1
ATOM 584 C C . PRO A 1 76 ? -3.748 13.617 7.375 1 82.56 76 PRO A C 1
ATOM 586 O O . PRO A 1 76 ? -3.512 13.734 8.586 1 82.56 76 PRO A O 1
ATOM 589 N N . ILE A 1 77 ? -4.832 13.031 6.957 1 81.06 77 ILE A N 1
ATOM 590 C CA . ILE A 1 77 ? -5.715 12.391 7.93 1 81.06 77 ILE A CA 1
ATOM 591 C C . ILE A 1 77 ? -5.844 10.906 7.613 1 81.06 77 ILE A C 1
ATOM 593 O O . ILE A 1 77 ? -5.574 10.477 6.488 1 81.06 77 ILE A O 1
ATOM 597 N N . ALA A 1 78 ? -6.102 10.133 8.625 1 86.75 78 ALA A N 1
ATOM 598 C CA . ALA A 1 78 ? -6.469 8.727 8.492 1 86.75 78 ALA A CA 1
ATOM 599 C C . ALA A 1 78 ? -5.297 7.902 7.969 1 86.75 78 ALA A C 1
ATOM 601 O O . ALA A 1 78 ? -5.48 7.012 7.137 1 86.75 78 ALA A O 1
ATOM 602 N N . ALA A 1 79 ? -4.125 8.164 8.484 1 91.62 79 ALA A N 1
ATOM 603 C CA . ALA A 1 79 ? -2.924 7.465 8.031 1 91.62 79 ALA A CA 1
ATOM 604 C C . ALA A 1 79 ? -3.049 5.961 8.25 1 91.62 79 ALA A C 1
ATOM 606 O O . ALA A 1 79 ? -2.729 5.168 7.363 1 91.62 79 ALA A O 1
ATOM 607 N N . PRO A 1 80 ? -3.58 5.535 9.43 1 93.31 80 PRO A N 1
ATOM 608 C CA . PRO A 1 80 ? -3.719 4.086 9.609 1 93.31 80 PRO A CA 1
ATOM 609 C C . PRO A 1 80 ? -4.621 3.447 8.555 1 93.31 80 PRO A C 1
ATOM 611 O O . PRO A 1 80 ? -4.305 2.373 8.031 1 93.31 80 PRO A O 1
ATOM 614 N N . TYR A 1 81 ? -5.656 4.16 8.281 1 93.25 81 TYR A N 1
ATOM 615 C CA . TYR A 1 81 ? -6.578 3.686 7.254 1 93.25 81 TYR A CA 1
ATOM 616 C C . TYR A 1 81 ? -5.906 3.656 5.887 1 93.25 81 TYR A C 1
ATOM 618 O O . TYR A 1 81 ? -5.98 2.652 5.172 1 93.25 81 TYR A O 1
ATOM 626 N N . ALA A 1 82 ? -5.23 4.719 5.535 1 95.5 82 ALA A N 1
ATOM 627 C CA . ALA A 1 82 ? -4.539 4.824 4.25 1 95.5 82 ALA A CA 1
ATOM 628 C C . ALA A 1 82 ? -3.516 3.705 4.086 1 95.5 82 ALA A C 1
ATOM 630 O O . ALA A 1 82 ? -3.479 3.037 3.049 1 95.5 82 ALA A O 1
ATOM 631 N N . VAL A 1 83 ? -2.785 3.512 5.113 1 97.06 83 VAL A N 1
ATOM 632 C CA . VAL A 1 83 ? -1.749 2.484 5.129 1 97.06 83 VAL A CA 1
ATOM 633 C C . VAL A 1 83 ? -2.383 1.108 4.934 1 97.06 83 VAL A C 1
ATOM 635 O O . VAL A 1 83 ? -1.912 0.311 4.121 1 97.06 83 VAL A O 1
ATOM 638 N N . SER A 1 84 ? -3.428 0.853 5.59 1 97.31 84 SER A N 1
ATOM 639 C CA . SER A 1 84 ? -4.074 -0.453 5.516 1 97.31 84 SER A CA 1
ATOM 640 C C . SER A 1 84 ? -4.723 -0.672 4.152 1 97.31 84 SER A C 1
ATOM 642 O O . SER A 1 84 ? -4.738 -1.792 3.637 1 97.31 84 SER A O 1
ATOM 644 N N . LYS A 1 85 ? -5.258 0.343 3.611 1 98 85 LYS A N 1
ATOM 645 C CA . LYS A 1 85 ? -5.93 0.192 2.322 1 98 85 LYS A CA 1
ATOM 646 C C . LYS A 1 85 ? -4.918 0.02 1.193 1 98 85 LYS A C 1
ATOM 648 O O . LYS A 1 85 ? -5.168 -0.717 0.237 1 98 85 LYS A O 1
ATOM 653 N N . ALA A 1 86 ? -3.787 0.691 1.279 1 98.31 86 ALA A N 1
ATOM 654 C CA . ALA A 1 86 ? -2.705 0.412 0.339 1 98.31 86 ALA A CA 1
ATOM 655 C C . ALA A 1 86 ? -2.26 -1.045 0.431 1 98.31 86 ALA A C 1
ATOM 657 O O . ALA A 1 86 ? -2.051 -1.702 -0.591 1 98.31 86 ALA A O 1
ATOM 658 N N . ALA A 1 87 ? -2.131 -1.474 1.645 1 98.38 87 ALA A N 1
ATOM 659 C CA . ALA A 1 87 ? -1.755 -2.865 1.885 1 98.38 87 ALA A CA 1
ATOM 660 C C . ALA A 1 87 ? -2.789 -3.822 1.299 1 98.38 87 ALA A C 1
ATOM 662 O O . ALA A 1 87 ? -2.436 -4.816 0.664 1 98.38 87 ALA A O 1
ATOM 663 N N . LEU A 1 88 ? -4.027 -3.537 1.476 1 97.88 88 LEU A N 1
ATOM 664 C CA . LEU A 1 88 ? -5.117 -4.355 0.954 1 97.88 88 LEU A CA 1
ATOM 665 C C . LEU A 1 88 ? -5.066 -4.418 -0.569 1 97.88 88 LEU A C 1
ATOM 667 O O . LEU A 1 88 ? -5.227 -5.492 -1.156 1 97.88 88 LEU A O 1
ATOM 671 N N . THR A 1 89 ? -4.91 -3.285 -1.155 1 98.19 89 THR A N 1
ATOM 672 C CA . THR A 1 89 ? -4.828 -3.211 -2.609 1 98.19 89 THR A CA 1
ATOM 673 C C . THR A 1 89 ? -3.684 -4.074 -3.131 1 98.19 89 THR A C 1
ATOM 675 O O . THR A 1 89 ? -3.85 -4.812 -4.105 1 98.19 89 THR A O 1
ATOM 678 N N . THR A 1 90 ? -2.572 -3.992 -2.484 1 97.94 90 THR A N 1
ATOM 679 C CA . THR A 1 90 ? -1.408 -4.773 -2.889 1 97.94 90 THR A CA 1
ATOM 680 C C . THR A 1 90 ? -1.648 -6.262 -2.656 1 97.94 90 THR A C 1
ATOM 682 O O . THR A 1 90 ? -1.28 -7.09 -3.49 1 97.94 90 THR A O 1
ATOM 685 N N . LEU A 1 91 ? -2.271 -6.621 -1.55 1 96.38 91 LEU A N 1
ATOM 686 C CA . LEU A 1 91 ? -2.633 -8.008 -1.296 1 96.38 91 LEU A CA 1
ATOM 687 C C . LEU A 1 91 ? -3.502 -8.562 -2.422 1 96.38 91 LEU A C 1
ATOM 689 O O . LEU A 1 91 ? -3.277 -9.68 -2.896 1 96.38 91 LEU A O 1
ATOM 693 N N . THR A 1 92 ? -4.438 -7.785 -2.832 1 96.19 92 THR A N 1
ATOM 694 C CA . THR A 1 92 ? -5.348 -8.195 -3.896 1 96.19 92 THR A CA 1
ATOM 695 C C . THR A 1 92 ? -4.586 -8.422 -5.199 1 96.19 92 THR A C 1
ATOM 697 O O . THR A 1 92 ? -4.809 -9.422 -5.891 1 96.19 92 THR A O 1
ATOM 700 N N . ALA A 1 93 ? -3.68 -7.535 -5.512 1 96.81 93 ALA A N 1
ATOM 701 C CA . ALA A 1 93 ? -2.85 -7.699 -6.703 1 96.81 93 ALA A CA 1
ATOM 702 C C . ALA A 1 93 ? -1.985 -8.953 -6.598 1 96.81 93 ALA A C 1
ATOM 704 O O . ALA A 1 93 ? -1.738 -9.633 -7.602 1 96.81 93 ALA A O 1
ATOM 705 N N . MET A 1 94 ? -1.516 -9.227 -5.414 1 95.19 94 MET A N 1
ATOM 706 C CA . MET A 1 94 ? -0.693 -10.414 -5.207 1 95.19 94 MET A CA 1
ATOM 707 C C . MET A 1 94 ? -1.509 -11.688 -5.426 1 95.19 94 MET A C 1
ATOM 709 O O . MET A 1 94 ? -1.004 -12.664 -5.973 1 95.19 94 MET A O 1
ATOM 713 N N . PHE A 1 95 ? -2.742 -11.664 -4.992 1 93.12 95 PHE A N 1
ATOM 714 C CA . PHE A 1 95 ? -3.621 -12.789 -5.289 1 93.12 95 PHE A CA 1
ATOM 715 C C . PHE A 1 95 ? -3.814 -12.938 -6.797 1 93.12 95 PHE A C 1
ATOM 717 O O . PHE A 1 95 ? -3.791 -14.055 -7.32 1 93.12 95 PHE A O 1
ATOM 724 N N . ALA A 1 96 ? -4.02 -11.836 -7.445 1 94.44 96 ALA A N 1
ATOM 725 C CA . ALA A 1 96 ? -4.18 -11.875 -8.898 1 94.44 96 ALA A CA 1
ATOM 726 C C . ALA A 1 96 ? -2.982 -12.539 -9.57 1 94.44 96 ALA A C 1
ATOM 728 O O . ALA A 1 96 ? -3.146 -13.383 -10.453 1 94.44 96 ALA A O 1
ATOM 729 N N . ALA A 1 97 ? -1.812 -12.195 -9.133 1 93 97 ALA A N 1
ATOM 730 C CA . ALA A 1 97 ? -0.597 -12.773 -9.695 1 93 97 ALA A CA 1
ATOM 731 C C . ALA A 1 97 ? -0.503 -14.266 -9.375 1 93 97 ALA A C 1
ATOM 733 O O . ALA A 1 97 ? -0.149 -15.07 -10.234 1 93 97 ALA A O 1
ATOM 734 N N . ALA A 1 98 ? -0.863 -14.617 -8.203 1 89.19 98 ALA A N 1
ATOM 735 C CA . ALA A 1 98 ? -0.727 -15.992 -7.727 1 89.19 98 ALA A CA 1
ATOM 736 C C . ALA A 1 98 ? -1.717 -16.906 -8.43 1 89.19 98 ALA A C 1
ATOM 738 O O . ALA A 1 98 ? -1.432 -18.094 -8.641 1 89.19 98 ALA A O 1
ATOM 739 N N . TYR A 1 99 ? -2.809 -16.312 -8.836 1 88.5 99 TYR A N 1
ATOM 740 C CA . TYR A 1 99 ? -3.859 -17.141 -9.414 1 88.5 99 TYR A CA 1
ATOM 741 C C . TYR A 1 99 ? -4.098 -16.766 -10.875 1 88.5 99 TYR A C 1
ATOM 743 O O . TYR A 1 99 ? -5.184 -17 -11.414 1 88.5 99 TYR A O 1
ATOM 751 N N . ALA A 1 100 ? -3.125 -16.281 -11.453 1 89.06 100 ALA A N 1
ATOM 752 C CA . ALA A 1 100 ? -3.244 -15.766 -12.812 1 89.06 100 ALA A CA 1
ATOM 753 C C . ALA A 1 100 ? -3.627 -16.875 -13.789 1 89.06 100 ALA A C 1
ATOM 755 O O . ALA A 1 100 ? -4.273 -16.609 -14.805 1 89.06 100 ALA A O 1
ATOM 756 N N . ASP A 1 101 ? -3.34 -18.094 -13.5 1 87.56 101 ASP A N 1
ATOM 757 C CA . ASP A 1 101 ? -3.578 -19.203 -14.414 1 87.56 101 ASP A CA 1
ATOM 758 C C . ASP A 1 101 ? -4.836 -19.969 -14.031 1 87.56 101 ASP A C 1
ATOM 760 O O . ASP A 1 101 ? -5.125 -21.031 -14.602 1 87.56 101 ASP A O 1
ATOM 764 N N . GLN A 1 102 ? -5.578 -19.453 -13.117 1 87.94 102 GLN A N 1
ATOM 765 C CA . GLN A 1 102 ? -6.703 -20.219 -12.602 1 87.94 102 GLN A CA 1
ATOM 766 C C . GLN A 1 102 ? -8.031 -19.594 -13.016 1 87.94 102 GLN A C 1
ATOM 768 O O . GLN A 1 102 ? -9.094 -20.016 -12.547 1 87.94 102 GLN A O 1
ATOM 773 N N . GLY A 1 103 ? -7.988 -18.547 -13.758 1 89.94 103 GLY A N 1
ATOM 774 C CA . GLY A 1 103 ? -9.195 -17.953 -14.32 1 89.94 103 GLY A CA 1
ATOM 775 C C . GLY A 1 103 ? -10.016 -17.172 -13.305 1 89.94 103 GLY A C 1
ATOM 776 O O . GLY A 1 103 ? -11.227 -17.016 -13.461 1 89.94 103 GLY A O 1
ATOM 777 N N . ILE A 1 104 ? -9.406 -16.781 -12.227 1 91.94 104 ILE A N 1
ATOM 778 C CA . ILE A 1 104 ? -10.086 -15.984 -11.203 1 91.94 104 ILE A CA 1
ATOM 779 C C . ILE A 1 104 ? -9.617 -14.531 -11.281 1 91.94 104 ILE A C 1
ATOM 781 O O . ILE A 1 104 ? -8.414 -14.266 -11.367 1 91.94 104 ILE A O 1
ATOM 785 N N . LEU A 1 105 ? -10.555 -13.617 -11.297 1 95 105 LEU A N 1
ATOM 786 C CA . LEU A 1 105 ? -10.234 -12.188 -11.297 1 95 105 LEU A CA 1
ATOM 787 C C . LEU A 1 105 ? -10.172 -11.648 -9.867 1 95 105 LEU A C 1
ATOM 789 O O . LEU A 1 105 ? -11.086 -11.867 -9.07 1 95 105 LEU A O 1
ATOM 793 N N . PHE A 1 106 ? -9.07 -11.062 -9.523 1 95.5 106 PHE A N 1
ATOM 794 C CA . PHE A 1 106 ? -8.922 -10.273 -8.305 1 95.5 106 PHE A CA 1
ATOM 795 C C . PHE A 1 106 ? -8.734 -8.797 -8.633 1 95.5 106 PHE A C 1
ATOM 797 O O . PHE A 1 106 ? -7.863 -8.438 -9.43 1 95.5 106 PHE A O 1
ATOM 804 N N . ALA A 1 107 ? -9.562 -7.918 -8.031 1 97.12 107 ALA A N 1
ATOM 805 C CA . ALA A 1 107 ? -9.406 -6.484 -8.266 1 97.12 107 ALA A CA 1
ATOM 806 C C . ALA A 1 107 ? -9.859 -5.68 -7.055 1 97.12 107 ALA A C 1
ATOM 808 O O . ALA A 1 107 ? -10.617 -6.176 -6.219 1 97.12 107 ALA A O 1
ATOM 809 N N . SER A 1 108 ? -9.336 -4.508 -6.949 1 98.06 108 SER A N 1
ATOM 810 C CA . SER A 1 108 ? -9.758 -3.562 -5.926 1 98.06 108 SER A CA 1
ATOM 811 C C . SER A 1 108 ? -10.562 -2.414 -6.527 1 98.06 108 SER A C 1
ATOM 813 O O . SER A 1 108 ? -10.227 -1.907 -7.598 1 98.06 108 SER A O 1
ATOM 815 N N . ILE A 1 109 ? -11.625 -1.987 -5.844 1 97.75 109 ILE A N 1
ATOM 816 C CA . ILE A 1 109 ? -12.477 -0.891 -6.297 1 97.75 109 ILE A CA 1
ATOM 817 C C . ILE A 1 109 ? -12.648 0.13 -5.176 1 97.75 109 ILE A C 1
ATOM 819 O O . ILE A 1 109 ? -12.844 -0.241 -4.016 1 97.75 109 ILE A O 1
ATOM 823 N N . CYS A 1 110 ? -12.461 1.31 -5.445 1 97.12 110 CYS A N 1
ATOM 824 C CA . CYS A 1 110 ? -12.852 2.408 -4.566 1 97.12 110 CYS A CA 1
ATOM 825 C C . CYS A 1 110 ? -14.281 2.848 -4.84 1 97.12 110 CYS A C 1
ATOM 827 O O . CYS A 1 110 ? -14.617 3.229 -5.965 1 97.12 110 CYS A O 1
ATOM 829 N N . PRO A 1 111 ? -15.125 2.881 -3.9 1 95.31 111 PRO A N 1
ATOM 830 C CA . PRO A 1 111 ? -16.531 3.234 -4.133 1 95.31 111 PRO A CA 1
ATOM 831 C C . PRO A 1 111 ? -16.734 4.738 -4.293 1 95.31 111 PRO A C 1
ATOM 833 O O . PRO A 1 111 ? -17.812 5.176 -4.699 1 95.31 111 PRO A O 1
ATOM 836 N N . GLY A 1 112 ? -15.664 5.539 -4 1 91.25 112 GLY A N 1
ATOM 837 C CA . GLY A 1 112 ? -15.836 6.984 -3.955 1 91.25 112 GLY A CA 1
ATOM 838 C C . GLY A 1 112 ? -16.266 7.488 -2.592 1 91.25 112 GLY A C 1
ATOM 839 O O . GLY A 1 112 ? -16.125 6.785 -1.589 1 91.25 112 GLY A O 1
ATOM 840 N N . ARG A 1 113 ? -16.625 8.719 -2.496 1 87.31 113 ARG A N 1
ATOM 841 C CA . ARG A 1 113 ? -17.094 9.281 -1.233 1 87.31 113 ARG A CA 1
ATOM 842 C C . ARG A 1 113 ? -18.562 8.922 -0.986 1 87.31 113 ARG A C 1
ATOM 844 O O . ARG A 1 113 ? -19.422 9.258 -1.79 1 87.31 113 ARG A O 1
ATOM 851 N N . VAL A 1 114 ? -18.75 8.227 0.046 1 87.56 114 VAL A N 1
ATOM 852 C CA . VAL A 1 114 ? -20.094 7.754 0.376 1 87.56 114 VAL A CA 1
ATOM 853 C C . VAL A 1 114 ? -20.609 8.492 1.607 1 87.56 114 VAL A C 1
ATOM 855 O O . VAL A 1 114 ? -19.891 8.633 2.602 1 87.56 114 VAL A O 1
ATOM 858 N N . ASP A 1 115 ? -21.688 9.062 1.528 1 81.44 115 ASP A N 1
ATOM 859 C CA . ASP A 1 115 ? -22.344 9.695 2.666 1 81.44 115 ASP A CA 1
ATOM 860 C C . ASP A 1 115 ? -22.953 8.648 3.6 1 81.44 115 ASP A C 1
ATOM 862 O O . ASP A 1 115 ? -24 8.07 3.295 1 81.44 115 ASP A O 1
ATOM 866 N N . THR A 1 116 ? -22.156 8.359 4.715 1 68.44 116 THR A N 1
ATOM 867 C CA . THR A 1 116 ? -22.641 7.316 5.621 1 68.44 116 THR A CA 1
ATOM 868 C C . THR A 1 116 ? -23.359 7.93 6.82 1 68.44 116 THR A C 1
ATOM 870 O O . THR A 1 116 ? -23.609 7.242 7.809 1 68.44 116 THR A O 1
ATOM 873 N N . ALA A 1 117 ? -23.469 9.328 6.77 1 60.5 117 ALA A N 1
ATOM 874 C CA . ALA A 1 117 ? -24.172 9.945 7.887 1 60.5 117 ALA A CA 1
ATOM 875 C C . ALA A 1 117 ? -25.547 9.289 8.102 1 60.5 117 ALA A C 1
ATOM 877 O O . ALA A 1 117 ? -26.266 9.016 7.141 1 60.5 117 ALA A O 1
ATOM 878 N N . GLU A 1 118 ? -25.516 8.508 9.172 1 54.78 118 GLU A N 1
ATOM 879 C CA . GLU A 1 118 ? -26.844 8.008 9.523 1 54.78 118 GLU A CA 1
ATOM 880 C C . GLU A 1 118 ? -27.891 9.117 9.484 1 54.78 118 GLU A C 1
ATOM 882 O O . GLU A 1 118 ? -27.625 10.234 9.93 1 54.78 118 GLU A O 1
ATOM 887 N N . PRO A 1 119 ? -28.969 8.906 8.742 1 51.88 119 PRO A N 1
ATOM 888 C CA . PRO A 1 119 ? -30.047 9.883 8.875 1 51.88 119 PRO A CA 1
ATOM 889 C C . PRO A 1 119 ? -30.312 10.281 10.328 1 51.88 119 PRO A C 1
ATOM 891 O O . PRO A 1 119 ? -30.453 9.414 11.188 1 51.88 119 PRO A O 1
ATOM 894 N N . GLY A 1 120 ? -30.094 11.609 10.656 1 50.44 120 GLY A N 1
ATOM 895 C CA . GLY A 1 120 ? -30.328 12.148 11.984 1 50.44 120 GLY A CA 1
ATOM 896 C C . GLY A 1 120 ? -29.078 12.234 12.836 1 50.44 120 GLY A C 1
ATOM 897 O O . GLY A 1 120 ? -29.125 12.75 13.953 1 50.44 120 GLY A O 1
ATOM 898 N N . ALA A 1 121 ? -28.188 11.422 12.438 1 54.53 121 ALA A N 1
ATOM 899 C CA . ALA A 1 121 ? -27.016 11.43 13.312 1 54.53 121 ALA A CA 1
ATOM 900 C C . ALA A 1 121 ? -26.344 12.797 13.32 1 54.53 121 ALA A C 1
ATOM 902 O O . ALA A 1 121 ? -26.234 13.445 12.273 1 54.53 121 ALA A O 1
ATOM 903 N N . THR A 1 122 ? -26.156 13.422 14.438 1 54.03 122 THR A N 1
ATOM 904 C CA . THR A 1 122 ? -25.453 14.695 14.633 1 54.03 122 THR A CA 1
ATOM 905 C C . THR A 1 122 ? -23.984 14.57 14.25 1 54.03 122 THR A C 1
ATOM 907 O O . THR A 1 122 ? -23.312 13.609 14.633 1 54.03 122 THR A O 1
ATOM 910 N N . VAL A 1 123 ? -23.641 15.273 13.195 1 62.88 123 VAL A N 1
ATOM 911 C CA . VAL A 1 123 ? -22.234 15.406 12.844 1 62.88 123 VAL A CA 1
ATOM 912 C C . VAL A 1 123 ? -21.469 16.016 14.016 1 62.88 123 VAL A C 1
ATOM 914 O O . VAL A 1 123 ? -21.828 17.078 14.523 1 62.88 123 VAL A O 1
ATOM 917 N N . SER A 1 124 ? -20.625 15.148 14.555 1 68.69 124 SER A N 1
ATOM 918 C CA . SER A 1 124 ? -19.859 15.633 15.703 1 68.69 124 SER A CA 1
ATOM 919 C C . SER A 1 124 ? -19.109 16.922 15.367 1 68.69 124 SER A C 1
ATOM 921 O O . SER A 1 124 ? -18.906 17.234 14.195 1 68.69 124 SER A O 1
ATOM 923 N N . SER A 1 125 ? -18.906 17.688 16.375 1 68.88 125 SER A N 1
ATOM 924 C CA . SER A 1 125 ? -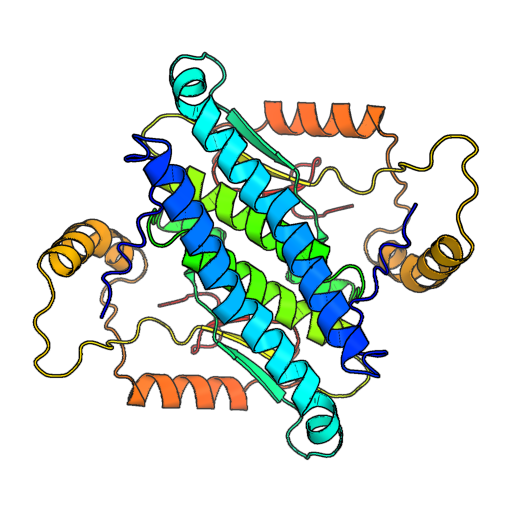18.125 18.906 16.219 1 68.88 125 SER A CA 1
ATOM 925 C C . SER A 1 125 ? -16.766 18.609 15.57 1 68.88 125 SER A C 1
ATOM 927 O O . SER A 1 125 ? -16.281 19.391 14.75 1 68.88 125 SER A O 1
ATOM 929 N N . ASP A 1 126 ? -16.219 17.422 15.828 1 68.5 126 ASP A N 1
ATOM 930 C CA . ASP A 1 126 ? -14.922 17.047 15.266 1 68.5 126 ASP A CA 1
ATOM 931 C C . ASP A 1 126 ? -15.031 16.75 13.773 1 68.5 126 ASP A C 1
ATOM 933 O O . ASP A 1 126 ? -14.148 17.109 12.992 1 68.5 126 ASP A O 1
ATOM 937 N N . ASP A 1 127 ? -16.141 16.188 13.453 1 70.06 127 ASP A N 1
ATOM 938 C CA . ASP A 1 127 ? -16.375 15.906 12.047 1 70.06 127 ASP A CA 1
ATOM 939 C C . ASP A 1 127 ? -16.531 17.203 11.242 1 70.06 127 ASP A C 1
ATOM 941 O O . ASP A 1 127 ? -16.016 17.312 10.133 1 70.06 127 ASP A O 1
ATOM 945 N N . LEU A 1 128 ? -17.25 18.078 11.93 1 72.19 128 LEU A N 1
ATOM 946 C CA . LEU A 1 128 ? -17.469 19.359 11.266 1 72.19 128 LEU A CA 1
ATOM 947 C C . LEU A 1 128 ? -16.156 20.109 11.094 1 72.19 128 LEU A C 1
ATOM 949 O O . LEU A 1 128 ? -15.922 20.75 10.062 1 72.19 128 LEU A O 1
ATOM 953 N N . ALA A 1 129 ? -15.383 20.047 12.062 1 76.75 129 ALA A N 1
ATOM 954 C CA . ALA A 1 129 ? -14.094 20.719 12.008 1 76.75 129 ALA A CA 1
ATOM 955 C C . ALA A 1 129 ? -13.211 20.125 10.914 1 76.75 129 ALA A C 1
ATOM 957 O O . ALA A 1 129 ? -12.539 20.859 10.18 1 76.75 129 ALA A O 1
ATOM 958 N N . GLN A 1 130 ? -13.242 18.859 10.719 1 75.25 130 GLN A N 1
ATOM 959 C CA . GLN A 1 130 ? -12.453 18.188 9.688 1 75.25 130 GLN A CA 1
ATOM 960 C C . GLN A 1 130 ? -12.969 18.516 8.297 1 75.25 130 GLN A C 1
ATOM 962 O O . GLN A 1 130 ? -12.18 18.734 7.371 1 75.25 130 GLN A O 1
ATOM 967 N N . LEU A 1 131 ? -14.266 18.5 8.289 1 74.5 131 LEU A N 1
ATOM 968 C CA . LEU A 1 131 ? -14.875 18.844 7.012 1 74.5 131 LEU A CA 1
ATOM 969 C C . LEU A 1 131 ? -14.508 20.266 6.602 1 74.5 131 LEU A C 1
ATOM 971 O O . LEU A 1 131 ? -14.25 20.531 5.426 1 74.5 131 LEU A O 1
ATOM 975 N N . ALA A 1 132 ? -14.562 21.141 7.598 1 80.06 132 ALA A N 1
ATOM 976 C CA . ALA A 1 132 ? -14.211 22.531 7.32 1 80.06 132 ALA A CA 1
ATOM 977 C C . ALA A 1 132 ? -12.742 22.656 6.934 1 80.06 132 ALA A C 1
ATOM 979 O O . ALA A 1 132 ? -12.398 23.422 6.027 1 80.06 132 ALA A O 1
ATOM 980 N N . LYS A 1 133 ? -11.977 21.906 7.539 1 81.56 133 LYS A N 1
ATOM 981 C CA . LYS A 1 133 ? -10.539 22.016 7.348 1 81.56 133 LYS A CA 1
ATOM 982 C C . LYS A 1 133 ? -10.109 21.391 6.023 1 81.56 133 LYS A C 1
ATOM 984 O O . LYS A 1 133 ? -9.258 21.922 5.316 1 81.56 133 LYS A O 1
ATOM 989 N N . TYR A 1 134 ? -10.688 20.297 5.609 1 83.06 134 TYR A N 1
ATOM 990 C CA . TYR A 1 134 ? -10.188 19.547 4.461 1 83.06 134 TYR A CA 1
ATOM 991 C C . TYR A 1 134 ? -11.172 19.625 3.295 1 83.06 134 TYR A C 1
ATOM 993 O O . TYR A 1 134 ? -10.836 19.234 2.174 1 83.06 134 TYR A O 1
ATOM 1001 N N . GLY A 1 135 ? -12.359 20.156 3.578 1 83.31 135 GLY A N 1
ATOM 1002 C CA . GLY A 1 135 ? -13.367 20.328 2.539 1 83.31 135 GLY A CA 1
ATOM 1003 C C . GLY A 1 135 ? -12.828 21.016 1.298 1 83.31 135 GLY A C 1
ATOM 1004 O O . GLY A 1 135 ? -13 20.516 0.183 1 83.31 135 GLY A O 1
ATOM 1005 N N . PRO A 1 136 ? -12.109 22.094 1.498 1 88.81 136 PRO A N 1
ATOM 1006 C CA . PRO A 1 136 ? -11.586 22.828 0.34 1 88.81 136 PRO A CA 1
ATOM 1007 C C . PRO A 1 136 ? -10.625 21.984 -0.497 1 88.81 136 PRO A C 1
ATOM 1009 O O . PRO A 1 136 ? -10.562 22.141 -1.719 1 88.81 136 PRO A O 1
ATOM 1012 N N . LYS A 1 137 ? -9.859 21.109 0.082 1 88.19 137 LYS A N 1
ATOM 1013 C CA . LYS A 1 137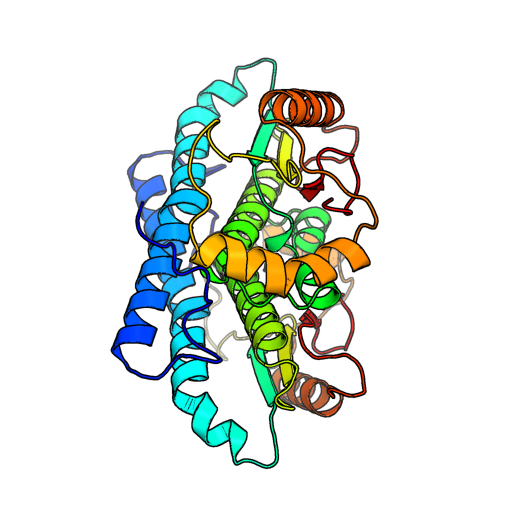 ? -8.953 20.234 -0.659 1 88.19 137 LYS A CA 1
ATOM 1014 C C . LYS A 1 137 ? -9.727 19.281 -1.572 1 88.19 137 LYS A C 1
ATOM 1016 O O . LYS A 1 137 ? -9.328 19.062 -2.719 1 88.19 137 LYS A O 1
ATOM 1021 N N . PHE A 1 138 ? -10.781 18.781 -1.03 1 87.94 138 PHE A N 1
ATOM 1022 C CA . PHE A 1 138 ? -11.617 17.891 -1.828 1 87.94 138 PHE A CA 1
ATOM 1023 C C . PHE A 1 138 ? -12.289 18.641 -2.965 1 87.94 138 PHE A C 1
ATOM 1025 O O . PHE A 1 138 ? -12.438 18.125 -4.07 1 87.94 138 PHE A O 1
ATOM 1032 N N . GLU A 1 139 ? -12.656 19.875 -2.621 1 90.44 139 GLU A N 1
ATOM 1033 C CA . GLU A 1 139 ? -13.289 20.703 -3.646 1 90.44 139 GLU A CA 1
ATOM 1034 C C . GLU A 1 139 ? -12.305 21.031 -4.773 1 90.44 139 GLU A C 1
ATOM 1036 O O . GLU A 1 139 ? -12.695 21.062 -5.941 1 90.44 139 GLU A O 1
ATOM 1041 N N . LEU A 1 140 ? -11.117 21.281 -4.445 1 91 140 LEU A N 1
ATOM 1042 C CA . LEU A 1 140 ? -10.102 21.562 -5.457 1 91 140 LEU A CA 1
ATOM 1043 C C . LEU A 1 140 ? -9.836 20.328 -6.309 1 91 140 LEU A C 1
ATOM 1045 O O . LEU A 1 140 ? -9.648 20.422 -7.523 1 91 140 LEU A O 1
ATOM 1049 N N . TYR A 1 141 ? -9.875 19.203 -5.691 1 91.56 141 TYR A N 1
ATOM 1050 C CA . TYR A 1 141 ? -9.617 17.953 -6.383 1 91.56 141 TYR A CA 1
ATOM 1051 C C . TYR A 1 141 ? -10.781 17.578 -7.297 1 91.56 141 TYR A C 1
ATOM 1053 O O . TYR A 1 141 ? -10.578 17.141 -8.43 1 91.56 141 TYR A O 1
ATOM 1061 N N . SER A 1 142 ? -11.977 17.797 -6.785 1 91.5 142 SER A N 1
ATOM 1062 C CA . SER A 1 142 ? -13.18 17.438 -7.527 1 91.5 142 SER A CA 1
ATOM 1063 C C . SER A 1 142 ? -14.273 18.484 -7.328 1 91.5 142 SER A C 1
ATOM 1065 O O . SER A 1 142 ? -15.195 18.281 -6.535 1 91.5 142 SER A O 1
ATOM 1067 N N . PRO A 1 143 ? -14.133 19.531 -8.086 1 91.94 143 PRO A N 1
ATOM 1068 C CA . PRO A 1 143 ? -15.102 20.625 -7.934 1 91.94 143 PRO A CA 1
ATOM 1069 C C . PRO A 1 143 ? -16.547 20.156 -8.109 1 91.94 143 PRO A C 1
ATOM 1071 O O . PRO A 1 143 ? -16.875 19.531 -9.117 1 91.94 143 PRO A O 1
ATOM 1074 N N . GLY A 1 144 ? -17.359 20.422 -7.062 1 88.56 144 GLY A N 1
ATOM 1075 C CA . GLY A 1 144 ? -18.781 20.156 -7.141 1 88.56 144 GLY A CA 1
ATOM 1076 C C . GLY A 1 144 ? -19.141 18.719 -6.812 1 88.56 144 GLY A C 1
ATOM 1077 O O . GLY A 1 144 ? -20.281 18.297 -6.992 1 88.56 144 GLY A O 1
ATOM 1078 N N . PHE A 1 145 ? -18.172 18.078 -6.383 1 85.12 145 PHE A N 1
ATOM 1079 C CA . PHE A 1 145 ? -18.422 16.672 -6.09 1 85.12 145 PHE A CA 1
ATOM 1080 C C . PHE A 1 145 ? -19.375 16.531 -4.91 1 85.12 145 PHE A C 1
ATOM 1082 O O . PHE A 1 145 ? -19.281 17.281 -3.938 1 85.12 145 PHE A O 1
ATOM 1089 N N . GLN A 1 146 ? -20.344 15.602 -5.098 1 86.12 146 GLN A N 1
ATOM 1090 C CA . GLN A 1 146 ? -21.25 15.242 -4.02 1 86.12 146 GLN A CA 1
ATOM 1091 C C . GLN A 1 146 ? -21.094 13.773 -3.637 1 86.12 146 GLN A C 1
ATOM 1093 O O . GLN A 1 146 ? -20.969 12.906 -4.508 1 86.12 146 GLN A O 1
ATOM 1098 N N . PRO A 1 147 ? -21.125 13.547 -2.32 1 88.56 147 PRO A N 1
ATOM 1099 C CA . PRO A 1 147 ? -21.094 12.133 -1.919 1 88.56 147 PRO A CA 1
ATOM 1100 C C . PRO A 1 147 ? -22.297 11.352 -2.408 1 88.56 147 PRO A C 1
ATOM 1102 O O . PRO A 1 147 ? -23.391 11.914 -2.549 1 88.56 147 PRO A O 1
ATOM 1105 N N . MET A 1 148 ? -22.031 10.117 -2.688 1 90.62 148 MET A N 1
ATOM 1106 C CA . MET A 1 148 ? -23.109 9.234 -3.092 1 90.62 148 MET A CA 1
ATOM 1107 C C . MET A 1 148 ? -23.828 8.648 -1.873 1 90.62 148 MET A C 1
ATOM 1109 O O . MET A 1 148 ? -23.203 8.477 -0.817 1 90.62 148 MET A O 1
ATOM 1113 N N . SER A 1 149 ? -25.141 8.367 -2.045 1 92.12 149 SER A N 1
ATOM 1114 C CA . SER A 1 149 ? -25.812 7.562 -1.033 1 92.12 149 SER A CA 1
ATOM 1115 C C . SER A 1 149 ? -25.25 6.145 -0.999 1 92.12 149 SER A C 1
ATOM 1117 O O . SER A 1 149 ? -24.656 5.684 -1.974 1 92.12 149 SER A O 1
ATOM 1119 N N . PRO A 1 150 ? -25.391 5.477 0.099 1 91.69 150 PRO A N 1
ATOM 1120 C CA . PRO A 1 150 ? -24.922 4.09 0.145 1 91.69 150 PRO A CA 1
ATOM 1121 C C . PRO A 1 150 ? -25.531 3.225 -0.96 1 91.69 150 PRO A C 1
ATOM 1123 O O . PRO A 1 150 ? -24.828 2.404 -1.561 1 91.69 150 PRO A O 1
ATOM 1126 N N . GLY A 1 151 ? -26.797 3.469 -1.208 1 94 151 GLY A N 1
ATOM 1127 C CA . GLY A 1 151 ? -27.438 2.723 -2.277 1 94 151 GLY A CA 1
ATOM 1128 C C . GLY A 1 151 ? -26.844 3.004 -3.645 1 94 151 GLY A C 1
ATOM 1129 O O . GLY A 1 151 ? -26.578 2.078 -4.414 1 94 151 GLY A O 1
ATOM 1130 N N . ASP A 1 152 ? -26.625 4.281 -3.949 1 94.25 152 ASP A N 1
ATOM 1131 C CA . ASP A 1 152 ? -26.031 4.668 -5.23 1 94.25 152 ASP A CA 1
ATOM 1132 C C . ASP A 1 152 ? -24.594 4.16 -5.352 1 94.25 152 ASP A C 1
ATOM 1134 O O . ASP A 1 152 ? -24.172 3.746 -6.43 1 94.25 152 ASP A O 1
ATOM 1138 N N . ALA A 1 153 ? -23.922 4.188 -4.289 1 93.94 153 ALA A N 1
ATOM 1139 C CA . ALA A 1 153 ? -22.562 3.668 -4.277 1 93.94 153 ALA A CA 1
ATOM 1140 C C . ALA A 1 153 ? -22.531 2.17 -4.57 1 93.94 153 ALA A C 1
ATOM 1142 O O . ALA A 1 153 ? -21.703 1.694 -5.352 1 93.94 153 ALA A O 1
ATOM 1143 N N . ALA A 1 154 ? -23.438 1.488 -3.926 1 94.94 154 ALA A N 1
ATOM 1144 C CA . ALA A 1 154 ? -23.516 0.047 -4.145 1 94.94 154 ALA A CA 1
ATOM 1145 C C . ALA A 1 154 ? -23.797 -0.268 -5.613 1 94.94 154 ALA A C 1
ATOM 1147 O O . ALA A 1 154 ? -23.172 -1.156 -6.195 1 94.94 154 ALA A O 1
ATOM 1148 N N . LYS A 1 155 ? -24.703 0.492 -6.207 1 96.56 155 LYS A N 1
ATOM 1149 C CA . LYS A 1 155 ? -25.016 0.301 -7.617 1 96.56 155 LYS A CA 1
ATOM 1150 C C . LYS A 1 155 ? -23.812 0.583 -8.5 1 96.56 155 LYS A C 1
ATOM 1152 O O . LYS A 1 155 ? -23.547 -0.149 -9.461 1 96.56 155 LYS A O 1
ATOM 1157 N N . SER A 1 156 ? -23.141 1.617 -8.203 1 95.88 156 SER A N 1
ATOM 1158 C CA . SER A 1 156 ? -21.969 2.004 -8.984 1 95.88 156 SER A CA 1
ATOM 1159 C C . SER A 1 156 ? -20.875 0.955 -8.875 1 95.88 156 SER A C 1
ATOM 1161 O O . SER A 1 156 ? -20.219 0.643 -9.875 1 95.88 156 SER A O 1
ATOM 1163 N N . VAL A 1 157 ? -20.688 0.404 -7.727 1 96.25 157 VAL A N 1
ATOM 1164 C CA . VAL A 1 157 ? -19.672 -0.632 -7.516 1 96.25 157 VAL A CA 1
ATOM 1165 C C . VAL A 1 157 ? -20.078 -1.9 -8.266 1 96.25 157 VAL A C 1
ATOM 1167 O O . VAL A 1 157 ? -19.234 -2.551 -8.891 1 96.25 157 VAL A O 1
ATOM 1170 N N . LEU A 1 158 ? -21.344 -2.26 -8.234 1 96.44 158 LEU A N 1
ATOM 1171 C CA . LEU A 1 158 ? -21.828 -3.428 -8.969 1 96.44 158 LEU A CA 1
ATOM 1172 C C . LEU A 1 158 ? -21.578 -3.262 -10.469 1 96.44 158 LEU A C 1
ATOM 1174 O O . LEU A 1 158 ? -21.188 -4.211 -11.148 1 96.44 158 LEU A O 1
ATOM 1178 N N . ALA A 1 159 ? -21.812 -2.08 -10.953 1 97.31 159 ALA A N 1
ATOM 1179 C CA . ALA A 1 159 ? -21.547 -1.804 -12.367 1 97.31 159 ALA A CA 1
ATOM 1180 C C . ALA A 1 159 ? -20.062 -1.957 -12.68 1 97.31 159 ALA A C 1
ATOM 1182 O O . ALA A 1 159 ? -19.703 -2.473 -13.742 1 97.31 159 ALA A O 1
ATOM 1183 N N . ALA A 1 160 ? -19.234 -1.512 -11.797 1 96.69 160 ALA A N 1
ATOM 1184 C CA . ALA A 1 160 ? -17.781 -1.649 -11.969 1 96.69 160 ALA A CA 1
ATOM 1185 C C . ALA A 1 160 ? -17.375 -3.119 -11.984 1 96.69 160 ALA A C 1
ATOM 1187 O O . ALA A 1 160 ? -16.516 -3.521 -12.781 1 96.69 160 ALA A O 1
ATOM 1188 N N . ILE A 1 161 ? -17.969 -3.871 -11.117 1 95.56 161 ILE A N 1
ATOM 1189 C CA . ILE A 1 161 ? -17.688 -5.305 -11.062 1 95.56 161 ILE A CA 1
ATOM 1190 C C . ILE A 1 161 ? -18.109 -5.957 -12.383 1 95.56 161 ILE A C 1
ATOM 1192 O O . ILE A 1 161 ? -17.359 -6.762 -12.945 1 95.56 161 ILE A O 1
ATOM 1196 N N . GLU A 1 162 ? -19.203 -5.598 -12.898 1 95.06 162 GLU A N 1
ATOM 1197 C CA . GLU A 1 162 ? -19.703 -6.172 -14.141 1 95.06 162 GLU A CA 1
ATOM 1198 C C . GLU A 1 162 ? -18.797 -5.836 -15.32 1 95.06 162 GLU A C 1
ATOM 1200 O O . GLU A 1 162 ? -18.578 -6.668 -16.203 1 95.06 162 GLU A O 1
ATOM 1205 N N . ARG A 1 163 ? -18.266 -4.703 -15.312 1 95.69 163 ARG A N 1
ATOM 1206 C CA . ARG A 1 163 ? -17.406 -4.27 -16.406 1 95.69 163 ARG A CA 1
ATOM 1207 C C . ARG A 1 163 ? -16.031 -4.926 -16.328 1 95.69 163 ARG A C 1
ATOM 1209 O O . ARG A 1 163 ? -15.297 -4.977 -17.312 1 95.69 163 ARG A O 1
ATOM 1216 N N . SER A 1 164 ? -15.688 -5.41 -15.141 1 95.44 164 SER A N 1
ATOM 1217 C CA . SER A 1 164 ? -14.367 -6.008 -14.938 1 95.44 164 SER A CA 1
ATOM 1218 C C . SER A 1 164 ? -14.32 -7.438 -15.461 1 95.44 164 SER A C 1
ATOM 1220 O O . SER A 1 164 ? -15.227 -8.234 -15.188 1 95.44 164 SER A O 1
ATOM 1222 N N . SER A 1 165 ? -13.312 -7.742 -16.281 1 95.44 165 SER A N 1
ATOM 1223 C CA . SER A 1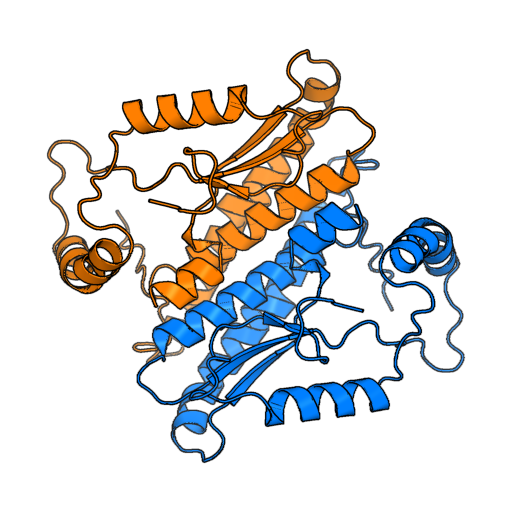 165 ? -13.117 -9.086 -16.812 1 95.44 165 SER A CA 1
ATOM 1224 C C . SER A 1 165 ? -11.633 -9.43 -16.922 1 95.44 165 SER A C 1
ATOM 1226 O O . SER A 1 165 ? -10.789 -8.531 -16.953 1 95.44 165 SER A O 1
ATOM 1228 N N . LEU A 1 166 ? -11.352 -10.688 -16.938 1 94.94 166 LEU A N 1
ATOM 1229 C CA . LEU A 1 166 ? -9.977 -11.133 -17.172 1 94.94 166 LEU A CA 1
ATOM 1230 C C . LEU A 1 166 ? -9.484 -10.672 -18.531 1 94.94 166 LEU A C 1
ATOM 1232 O O . LEU A 1 166 ? -8.383 -10.133 -18.656 1 94.94 166 LEU A O 1
ATOM 1236 N N . ALA A 1 167 ? -10.328 -10.844 -19.516 1 95.44 167 ALA A N 1
ATOM 1237 C CA . ALA A 1 167 ? -9.984 -10.484 -20.891 1 95.44 167 ALA A CA 1
ATOM 1238 C C . ALA A 1 167 ? -9.742 -8.984 -21.016 1 95.44 167 ALA A C 1
ATOM 1240 O O . ALA A 1 167 ? -8.914 -8.547 -21.828 1 95.44 167 ALA A O 1
ATOM 1241 N N . GLY A 1 168 ? -10.422 -8.188 -20.172 1 96.06 168 GLY A N 1
ATOM 1242 C CA . GLY A 1 168 ? -10.289 -6.738 -20.219 1 96.06 168 GLY A CA 1
ATOM 1243 C C . GLY A 1 168 ? -9.078 -6.227 -19.469 1 96.06 168 GLY A C 1
ATOM 1244 O O . GLY A 1 168 ? -8.812 -5.023 -19.453 1 96.06 168 GLY A O 1
ATOM 1245 N N . GLY A 1 169 ? -8.359 -7.094 -18.781 1 95.75 169 GLY A N 1
ATOM 1246 C CA . GLY A 1 169 ? -7.141 -6.707 -18.094 1 95.75 169 GLY A CA 1
ATOM 1247 C C . GLY A 1 169 ? -7.391 -6.098 -16.734 1 95.75 169 GLY A C 1
ATOM 1248 O O . GLY A 1 169 ? -6.57 -5.324 -16.234 1 95.75 169 GLY A O 1
ATOM 1249 N N . TYR A 1 170 ? -8.461 -6.484 -16.094 1 97.19 170 TYR A N 1
ATOM 1250 C CA . TYR A 1 170 ? -8.844 -5.832 -14.852 1 97.19 170 TYR A CA 1
ATOM 1251 C C . TYR A 1 170 ? -8.234 -6.547 -13.648 1 97.19 170 TYR A C 1
ATOM 1253 O O . TYR A 1 170 ? -8.234 -6.016 -12.539 1 97.19 170 TYR A O 1
ATOM 1261 N N . SER A 1 171 ? -7.719 -7.789 -13.852 1 97.06 171 SER A N 1
ATOM 1262 C CA . SER A 1 171 ? -7.18 -8.508 -12.703 1 97.06 171 SER A CA 1
ATOM 1263 C C . SER A 1 171 ? -5.926 -7.836 -12.164 1 97.06 171 SER A C 1
ATOM 1265 O O . SER A 1 171 ? -5.059 -7.418 -12.938 1 97.06 171 SER A O 1
ATOM 1267 N N . GLY A 1 172 ? -5.871 -7.641 -10.883 1 97 172 GLY A N 1
ATOM 1268 C CA . GLY A 1 172 ? -4.758 -6.992 -10.219 1 97 172 GLY A CA 1
ATOM 1269 C C . GLY A 1 172 ? -4.883 -5.48 -10.172 1 97 172 GLY A C 1
ATOM 1270 O O . GLY A 1 172 ? -4.082 -4.801 -9.531 1 97 172 GLY A O 1
ATOM 1271 N N . SER A 1 173 ? -5.988 -4.934 -10.766 1 97.62 173 SER A N 1
ATOM 1272 C CA . SER A 1 173 ? -6.113 -3.486 -10.914 1 97.62 173 SER A CA 1
ATOM 1273 C C . SER A 1 173 ? -6.711 -2.852 -9.656 1 97.62 173 SER A C 1
ATOM 1275 O O . SER A 1 173 ? -7.258 -3.549 -8.805 1 97.62 173 SER A O 1
ATOM 1277 N N . PHE A 1 174 ? -6.523 -1.625 -9.5 1 98.38 174 PHE A N 1
ATOM 1278 C CA . PHE A 1 174 ? -7.176 -0.737 -8.547 1 98.38 174 PHE A CA 1
ATOM 1279 C C . PHE A 1 174 ? -7.789 0.465 -9.258 1 98.38 174 PHE A C 1
ATOM 1281 O O . PHE A 1 174 ? -7.07 1.342 -9.734 1 98.38 174 PHE A O 1
ATOM 1288 N N . LEU A 1 175 ? -9.141 0.466 -9.289 1 97.5 175 LEU A N 1
ATOM 1289 C CA . LEU A 1 175 ? -9.852 1.526 -9.984 1 97.5 175 LEU A CA 1
ATOM 1290 C C . LEU A 1 175 ? -10.992 2.07 -9.133 1 97.5 175 LEU A C 1
ATOM 1292 O O . LEU A 1 175 ? -11.477 1.385 -8.227 1 97.5 175 LEU A O 1
ATOM 1296 N N . SER A 1 176 ? -11.383 3.25 -9.406 1 97.06 176 SER A N 1
ATOM 1297 C CA . SER A 1 176 ? -12.602 3.816 -8.828 1 97.06 176 SER A CA 1
ATOM 1298 C C . SER A 1 176 ? -13.844 3.15 -9.398 1 97.06 176 SER A C 1
ATOM 1300 O O . SER A 1 176 ? -13.789 2.527 -10.461 1 97.06 176 SER A O 1
ATOM 1302 N N . HIS A 1 177 ? -14.906 3.355 -8.734 1 94.56 177 HIS A N 1
ATOM 1303 C CA . HIS A 1 177 ? -16.203 2.889 -9.195 1 94.56 177 HIS A CA 1
ATOM 1304 C C . HIS A 1 177 ? -16.531 3.445 -10.578 1 94.56 177 HIS A C 1
ATOM 1306 O O . HIS A 1 177 ? -17.297 2.834 -11.336 1 94.56 177 HIS A O 1
ATOM 1312 N N . ASN A 1 178 ? -15.898 4.461 -10.977 1 93.19 178 ASN A N 1
ATOM 1313 C CA . ASN A 1 178 ? -16.172 5.098 -12.266 1 93.19 178 ASN A CA 1
ATOM 1314 C C . ASN A 1 178 ? -15.234 4.586 -13.352 1 93.19 178 ASN A C 1
ATOM 1316 O O . ASN A 1 178 ? -15.266 5.07 -14.484 1 93.19 178 ASN A O 1
ATOM 1320 N N . GLY A 1 179 ? -14.383 3.676 -13.047 1 94.62 179 GLY A N 1
ATOM 1321 C CA . GLY A 1 179 ? -13.531 3.006 -14.023 1 94.62 179 GLY A CA 1
ATOM 1322 C C . GLY A 1 179 ? -12.227 3.738 -14.281 1 94.62 179 GLY A C 1
ATOM 1323 O O . GLY A 1 179 ? -11.469 3.361 -15.172 1 94.62 179 GLY A O 1
ATOM 1324 N N . THR A 1 180 ? -11.977 4.789 -13.492 1 94.31 180 THR A N 1
ATOM 1325 C CA . THR A 1 180 ? -10.766 5.582 -13.641 1 94.31 180 THR A CA 1
ATOM 1326 C C . THR A 1 180 ? -9.953 5.586 -12.344 1 94.31 180 THR A C 1
ATOM 1328 O O . THR A 1 180 ? -10.328 4.93 -11.367 1 94.31 180 THR A O 1
ATOM 1331 N N . LYS A 1 181 ? -8.828 6.297 -12.352 1 94.81 181 LYS A N 1
ATOM 1332 C CA . LYS A 1 181 ? -8.055 6.496 -11.125 1 94.81 181 LYS A CA 1
ATOM 1333 C C . LYS A 1 181 ? -8.359 7.852 -10.5 1 94.81 181 LYS A C 1
ATOM 1335 O O . LYS A 1 181 ? -7.539 8.398 -9.766 1 94.81 181 LYS A O 1
ATOM 1340 N N . ARG A 1 182 ? -9.5 8.398 -10.906 1 93.38 182 ARG A N 1
ATOM 1341 C CA . ARG A 1 182 ? -10.055 9.531 -10.172 1 93.38 182 ARG A CA 1
ATOM 1342 C C . ARG A 1 182 ? -11.016 9.055 -9.078 1 93.38 182 ARG A C 1
ATOM 1344 O O . ARG A 1 182 ? -12 8.367 -9.367 1 93.38 182 ARG A O 1
ATOM 1351 N N . TRP A 1 183 ? -10.797 9.352 -7.941 1 93.81 183 TRP A N 1
ATOM 1352 C CA . TRP A 1 183 ? -11.352 8.633 -6.801 1 93.81 183 TRP A CA 1
ATOM 1353 C C . TRP A 1 183 ? -12.648 9.289 -6.328 1 93.81 183 TRP A C 1
ATOM 1355 O O . TRP A 1 183 ? -13.336 8.758 -5.453 1 93.81 183 TRP A O 1
ATOM 1365 N N . MET A 1 184 ? -12.93 10.508 -6.785 1 86.31 184 MET A N 1
ATOM 1366 C CA . MET A 1 184 ? -14.188 11.195 -6.508 1 86.31 184 MET A CA 1
ATOM 1367 C C . MET A 1 184 ? -14.93 11.508 -7.797 1 86.31 184 MET A C 1
ATOM 1369 O O . MET A 1 184 ? -14.32 11.602 -8.867 1 86.31 184 MET A O 1
ATOM 1373 N N . MET B 1 1 ? 18.391 -19.344 9.375 1 18.34 1 MET B N 1
ATOM 1374 C CA . MET B 1 1 ? 18.094 -18.672 8.109 1 18.34 1 MET B CA 1
ATOM 1375 C C . MET B 1 1 ? 16.688 -19 7.621 1 18.34 1 MET B C 1
ATOM 1377 O O . MET B 1 1 ? 16.469 -20.094 7.086 1 18.34 1 MET B O 1
ATOM 1381 N N . ARG B 1 2 ? 15.75 -18.859 8.508 1 23.33 2 ARG B N 1
ATOM 1382 C CA . ARG B 1 2 ? 14.406 -19.422 8.398 1 23.33 2 ARG B CA 1
ATOM 1383 C C . ARG B 1 2 ? 13.758 -19.031 7.07 1 23.33 2 ARG B C 1
ATOM 1385 O O . ARG B 1 2 ? 13.984 -17.938 6.559 1 23.33 2 ARG B O 1
ATOM 1392 N N . ASP B 1 3 ? 13.609 -20 6.242 1 25.19 3 ASP B N 1
ATOM 1393 C CA . ASP B 1 3 ? 13.062 -20 4.887 1 25.19 3 ASP B CA 1
ATOM 1394 C C . ASP B 1 3 ? 11.844 -19.078 4.793 1 25.19 3 ASP B C 1
ATOM 1396 O O . ASP B 1 3 ? 10.859 -19.266 5.516 1 25.19 3 ASP B O 1
ATOM 1400 N N . ILE B 1 4 ? 12.141 -17.844 4.891 1 31.47 4 ILE B N 1
ATOM 1401 C CA . ILE B 1 4 ? 11.078 -16.906 4.562 1 31.47 4 ILE B CA 1
ATOM 1402 C C . ILE B 1 4 ? 10.219 -17.469 3.438 1 31.47 4 ILE B C 1
ATOM 1404 O O . ILE B 1 4 ? 10.695 -17.672 2.318 1 31.47 4 ILE B O 1
ATOM 1408 N N . SER B 1 5 ? 9.664 -18.578 3.836 1 33.5 5 SER B N 1
ATOM 1409 C CA . SER B 1 5 ? 8.703 -19.109 2.875 1 33.5 5 SER B CA 1
ATOM 1410 C C . SER B 1 5 ? 7.977 -17.969 2.148 1 33.5 5 SER B C 1
ATOM 1412 O O . SER B 1 5 ? 7.316 -17.141 2.779 1 33.5 5 SER B O 1
ATOM 1414 N N . THR B 1 6 ? 8.711 -17.391 1.271 1 37.16 6 THR B N 1
ATOM 1415 C CA . THR B 1 6 ? 8.43 -16.328 0.3 1 37.16 6 THR B CA 1
ATOM 1416 C C . THR B 1 6 ? 7.047 -16.516 -0.316 1 37.16 6 THR B C 1
ATOM 1418 O O . THR B 1 6 ? 6.688 -15.82 -1.267 1 37.16 6 THR B O 1
ATOM 1421 N N . HIS B 1 7 ? 6.59 -17.844 -0.16 1 39.28 7 HIS B N 1
ATOM 1422 C CA . HIS B 1 7 ? 5.344 -18.094 -0.876 1 39.28 7 HIS B CA 1
ATOM 1423 C C . HIS B 1 7 ? 4.211 -17.234 -0.324 1 39.28 7 HIS B C 1
ATOM 1425 O O . HIS B 1 7 ? 4.207 -16.891 0.861 1 39.28 7 HIS B O 1
ATOM 1431 N N . ILE B 1 8 ? 3.881 -16.375 -0.87 1 43.19 8 ILE B N 1
ATOM 1432 C CA . ILE B 1 8 ? 2.529 -16.172 -0.365 1 43.19 8 ILE B CA 1
ATOM 1433 C C . ILE B 1 8 ? 1.948 -17.5 0.113 1 43.19 8 ILE B C 1
ATOM 1435 O O . ILE B 1 8 ? 1.78 -18.438 -0.677 1 43.19 8 ILE B O 1
ATOM 1439 N N . PRO B 1 9 ? 2.312 -18.062 1.306 1 41.72 9 PRO B N 1
ATOM 1440 C CA . PRO B 1 9 ? 1.741 -19.391 1.512 1 41.72 9 PRO B CA 1
ATOM 1441 C C . PRO B 1 9 ? 0.601 -19.703 0.544 1 41.72 9 PRO B C 1
ATOM 1443 O O . PRO B 1 9 ? 0.397 -20.859 0.175 1 41.72 9 PRO B O 1
ATOM 1446 N N . GLY B 1 10 ? -0.375 -19 0.708 1 42.03 10 GLY B N 1
ATOM 1447 C CA . GLY B 1 10 ? -1.688 -19.547 0.408 1 42.03 10 GLY B CA 1
ATOM 1448 C C . GLY B 1 10 ? -1.797 -20.094 -0.999 1 42.03 10 GLY B C 1
ATOM 1449 O O . GLY B 1 10 ? -2.52 -21.062 -1.234 1 42.03 10 GLY B O 1
ATOM 1450 N N . ALA B 1 11 ? -1.698 -19.172 -2.139 1 45.44 11 ALA B N 1
ATOM 1451 C CA . ALA B 1 11 ? -2.75 -19.562 -3.076 1 45.44 11 ALA B CA 1
ATOM 1452 C C . ALA B 1 11 ? -2.496 -20.953 -3.637 1 45.44 11 ALA B C 1
ATOM 1454 O O . ALA B 1 11 ? -3.408 -21.781 -3.686 1 45.44 11 ALA B O 1
ATOM 1455 N N . ASN B 1 12 ? -1.288 -21.031 -4.199 1 46.78 12 ASN B N 1
ATOM 1456 C CA . ASN B 1 12 ? -1.269 -22.391 -4.738 1 46.78 12 ASN B CA 1
ATOM 1457 C C . ASN B 1 12 ? -1.033 -23.422 -3.643 1 46.78 12 ASN B C 1
ATOM 1459 O O . ASN B 1 12 ? -1.183 -24.625 -3.873 1 46.78 12 ASN B O 1
ATOM 1463 N N . ASN B 1 13 ? -0.654 -22.812 -2.285 1 53.62 13 ASN B N 1
ATOM 1464 C CA . ASN B 1 13 ? -0.352 -23.938 -1.414 1 53.62 13 ASN B CA 1
ATOM 1465 C C . ASN B 1 13 ? -1.083 -23.828 -0.079 1 53.62 13 ASN B C 1
ATOM 1467 O O . ASN B 1 13 ? -0.587 -24.297 0.946 1 53.62 13 ASN B O 1
ATOM 1471 N N . ILE B 1 14 ? -2.021 -22.875 -0.074 1 61.88 14 ILE B N 1
ATOM 1472 C CA . ILE B 1 14 ? -2.74 -22.938 1.194 1 61.88 14 ILE B CA 1
ATOM 1473 C C . ILE B 1 14 ? -3.572 -24.203 1.264 1 61.88 14 ILE B C 1
ATOM 1475 O O . ILE B 1 14 ? -4.562 -24.359 0.543 1 61.88 14 ILE B O 1
ATOM 1479 N N . ARG B 1 15 ? -2.977 -25.156 1.979 1 66 15 ARG B N 1
ATOM 1480 C CA . ARG B 1 15 ? -3.604 -26.484 2.043 1 66 15 ARG B CA 1
ATOM 1481 C C . ARG B 1 15 ? -4.191 -26.734 3.426 1 66 15 ARG B C 1
ATOM 1483 O O . ARG B 1 15 ? -4.961 -27.688 3.611 1 66 15 ARG B O 1
ATOM 1490 N N . SER B 1 16 ? -3.771 -25.844 4.379 1 73.12 16 SER B N 1
ATOM 1491 C CA . SER B 1 16 ? -4.219 -26.094 5.742 1 73.12 16 SER B CA 1
ATOM 1492 C C . SER B 1 16 ? -4.422 -24.797 6.516 1 73.12 16 SER B C 1
ATOM 1494 O O . SER B 1 16 ? -3.979 -23.734 6.078 1 73.12 16 SER B O 1
ATOM 1496 N N . GLU B 1 17 ? -5.164 -24.891 7.594 1 79 17 GLU B N 1
ATOM 1497 C CA . GLU B 1 17 ? -5.324 -23.781 8.523 1 79 17 GLU B CA 1
ATOM 1498 C C . GLU B 1 17 ? -3.975 -23.297 9.055 1 79 17 GLU B C 1
ATOM 1500 O O . GLU B 1 17 ? -3.793 -22.109 9.328 1 79 17 GLU B O 1
ATOM 1505 N N . GLY B 1 18 ? -3.115 -24.203 9.18 1 79.75 18 GLY B N 1
ATOM 1506 C CA . GLY B 1 18 ? -1.769 -23.875 9.609 1 79.75 18 GLY B CA 1
ATOM 1507 C C . GLY B 1 18 ? -1.033 -22.984 8.625 1 79.75 18 GLY B C 1
ATOM 1508 O O . GLY B 1 18 ? -0.319 -22.062 9.031 1 79.75 18 GLY B O 1
ATOM 1509 N N . ASP B 1 19 ? -1.289 -23.172 7.363 1 80.94 19 ASP B N 1
ATOM 1510 C CA . ASP B 1 19 ? -0.683 -22.328 6.332 1 80.94 19 ASP B CA 1
ATOM 1511 C C . ASP B 1 19 ? -1.227 -20.906 6.395 1 80.94 19 ASP B C 1
ATOM 1513 O O . ASP B 1 19 ? -0.476 -19.938 6.23 1 80.94 19 ASP B O 1
ATOM 1517 N N . ILE B 1 20 ? -2.463 -20.875 6.691 1 84.25 20 ILE B N 1
ATOM 1518 C CA . ILE B 1 20 ? -3.107 -19.562 6.797 1 84.25 20 ILE B CA 1
ATOM 1519 C C . ILE B 1 20 ? -2.523 -18.797 7.98 1 84.25 20 ILE B C 1
ATOM 1521 O O . ILE B 1 20 ? -2.176 -17.625 7.855 1 84.25 20 ILE B O 1
ATOM 1525 N N . GLN B 1 21 ? -2.375 -19.453 9.102 1 88.5 21 GLN B N 1
ATOM 1526 C CA . GLN B 1 21 ? -1.842 -18.797 10.289 1 88.5 21 GLN B CA 1
ATOM 1527 C C . GLN B 1 21 ? -0.395 -18.359 10.078 1 88.5 21 GLN B C 1
ATOM 1529 O O . GLN B 1 21 ? 0.009 -17.297 10.531 1 88.5 21 GLN B O 1
ATOM 1534 N N . PHE B 1 22 ? 0.311 -19.141 9.453 1 87.69 22 PHE B N 1
ATOM 1535 C CA . PHE B 1 22 ? 1.691 -18.781 9.156 1 87.69 22 PHE B CA 1
ATOM 1536 C C . PHE B 1 22 ? 1.75 -17.516 8.305 1 87.69 22 PHE B C 1
ATOM 1538 O O . PHE B 1 22 ? 2.551 -16.609 8.578 1 87.69 22 PHE B O 1
ATOM 1545 N N . ALA B 1 23 ? 0.924 -17.469 7.305 1 88.25 23 ALA B N 1
ATOM 1546 C CA . ALA B 1 23 ? 0.883 -16.297 6.43 1 88.25 23 ALA B CA 1
ATOM 1547 C C . ALA B 1 23 ? 0.471 -15.055 7.207 1 88.25 23 ALA B C 1
ATOM 1549 O O . ALA B 1 23 ? 1.044 -13.977 7.016 1 88.25 23 ALA B O 1
ATOM 1550 N N . VAL B 1 24 ? -0.448 -15.25 8.07 1 92.19 24 VAL B N 1
ATOM 1551 C CA . VAL B 1 24 ? -0.918 -14.141 8.898 1 92.19 24 VAL B CA 1
ATOM 1552 C C . VAL B 1 24 ? 0.221 -13.633 9.781 1 92.19 24 VAL B C 1
ATOM 1554 O O . VAL B 1 24 ? 0.458 -12.43 9.859 1 92.19 24 VAL B O 1
ATOM 1557 N N . ASP B 1 25 ? 0.896 -14.547 10.383 1 93.38 25 ASP B N 1
ATOM 1558 C CA . ASP B 1 25 ? 2.014 -14.18 11.242 1 93.38 25 ASP B CA 1
ATOM 1559 C C . ASP B 1 25 ? 3.109 -13.469 10.445 1 93.38 25 ASP B C 1
ATOM 1561 O O . ASP B 1 25 ? 3.715 -12.508 10.922 1 93.38 25 ASP B O 1
ATOM 1565 N N . ASP B 1 26 ? 3.326 -13.898 9.266 1 92.69 26 ASP B N 1
ATOM 1566 C CA . ASP B 1 26 ? 4.355 -13.305 8.414 1 92.69 26 ASP B CA 1
ATOM 1567 C C . ASP B 1 26 ? 3.969 -11.891 7.992 1 92.69 26 ASP B C 1
ATOM 1569 O O . ASP B 1 26 ? 4.816 -10.992 7.961 1 92.69 26 ASP B O 1
ATOM 1573 N N . ILE B 1 27 ? 2.715 -11.695 7.68 1 94.75 27 ILE B N 1
ATOM 1574 C CA . ILE B 1 27 ? 2.246 -10.359 7.34 1 94.75 27 ILE B CA 1
ATOM 1575 C C . ILE B 1 27 ? 2.41 -9.43 8.547 1 94.75 27 ILE B C 1
ATOM 1577 O O . ILE B 1 27 ? 2.934 -8.32 8.414 1 94.75 27 ILE B O 1
ATOM 1581 N N . HIS B 1 28 ? 2.062 -9.93 9.688 1 95 28 HIS B N 1
ATOM 1582 C CA . HIS B 1 28 ? 2.223 -9.141 10.898 1 95 28 HIS B CA 1
ATOM 1583 C C . HIS B 1 28 ? 3.684 -8.766 11.125 1 95 28 HIS B C 1
ATOM 1585 O O . HIS B 1 28 ? 3.994 -7.609 11.43 1 95 28 HIS B O 1
ATOM 1591 N N . ASN B 1 29 ? 4.484 -9.703 11.016 1 95.25 29 ASN B N 1
ATOM 1592 C CA . ASN B 1 29 ? 5.902 -9.453 11.242 1 95.25 29 ASN B CA 1
ATOM 1593 C C . ASN B 1 29 ? 6.461 -8.445 10.242 1 95.25 29 ASN B C 1
ATOM 1595 O O . ASN B 1 29 ? 7.227 -7.555 10.609 1 95.25 29 ASN B O 1
ATOM 1599 N N . SER B 1 30 ? 6.086 -8.617 9.008 1 96.25 30 SER B N 1
ATOM 1600 C CA . SER B 1 30 ? 6.547 -7.695 7.973 1 96.25 30 SER B CA 1
ATOM 1601 C C . SER B 1 30 ? 6.055 -6.277 8.234 1 96.25 30 SER B C 1
ATOM 1603 O O . SER B 1 30 ? 6.801 -5.312 8.047 1 96.25 30 SER B O 1
ATOM 1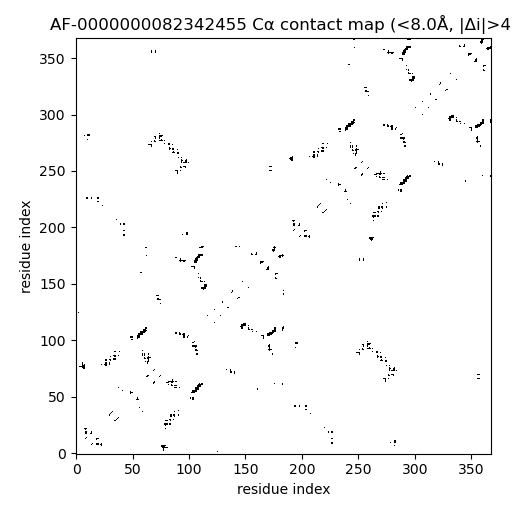605 N N . ILE B 1 31 ? 4.809 -6.164 8.695 1 97.69 31 ILE B N 1
ATOM 1606 C CA . ILE B 1 31 ? 4.234 -4.863 9.023 1 97.69 31 ILE B CA 1
ATOM 1607 C C . ILE B 1 31 ? 4.965 -4.27 10.227 1 97.69 31 ILE B C 1
ATOM 1609 O O . ILE B 1 31 ? 5.312 -3.088 10.227 1 97.69 31 ILE B O 1
ATOM 1613 N N . ASP B 1 32 ? 5.234 -5.082 11.211 1 96.81 32 ASP B N 1
ATOM 1614 C CA . ASP B 1 32 ? 5.914 -4.613 12.414 1 96.81 32 ASP B CA 1
ATOM 1615 C C . ASP B 1 32 ? 7.305 -4.074 12.086 1 96.81 32 ASP B C 1
ATOM 1617 O O . ASP B 1 32 ? 7.684 -3.002 12.555 1 96.81 32 ASP B O 1
ATOM 1621 N N . VAL B 1 33 ? 7.992 -4.727 11.281 1 95.94 33 VAL B N 1
ATOM 1622 C CA . VAL B 1 33 ? 9.375 -4.383 10.969 1 95.94 33 VAL B CA 1
ATOM 1623 C C . VAL B 1 33 ? 9.406 -3.191 10.016 1 95.94 33 VAL B C 1
ATOM 1625 O O . VAL B 1 33 ? 10.023 -2.164 10.312 1 95.94 33 VAL B O 1
ATOM 1628 N N . ASN B 1 34 ? 8.672 -3.258 8.969 1 96.12 34 ASN B N 1
ATOM 1629 C CA . ASN B 1 34 ? 8.836 -2.279 7.898 1 96.12 34 ASN B CA 1
ATOM 1630 C C . ASN B 1 34 ? 8 -1.027 8.148 1 96.12 34 ASN B C 1
ATOM 1632 O O . ASN B 1 34 ? 8.422 0.083 7.82 1 96.12 34 ASN B O 1
ATOM 1636 N N . VAL B 1 35 ? 6.828 -1.188 8.719 1 97.62 35 VAL B N 1
ATOM 1637 C CA . VAL B 1 35 ? 5.918 -0.056 8.844 1 97.62 35 VAL B CA 1
ATOM 1638 C C . VAL B 1 35 ? 6.02 0.537 10.242 1 97.62 35 VAL B C 1
ATOM 1640 O O . VAL B 1 35 ? 6.406 1.697 10.406 1 97.62 35 VAL B O 1
ATOM 1643 N N . LEU B 1 36 ? 5.824 -0.311 11.219 1 96.31 36 LEU B N 1
ATOM 1644 C CA . LEU B 1 36 ? 5.781 0.218 12.578 1 96.31 36 LEU B CA 1
ATOM 1645 C C . LEU B 1 36 ? 7.176 0.587 13.062 1 96.31 36 LEU B C 1
ATOM 1647 O O . LEU B 1 36 ? 7.344 1.55 13.812 1 96.31 36 LEU B O 1
ATOM 1651 N N . GLY B 1 37 ? 8.133 -0.225 12.719 1 94.94 37 GLY B N 1
ATOM 1652 C CA . GLY B 1 37 ? 9.5 0.165 13.016 1 94.94 37 GLY B CA 1
ATOM 1653 C C . GLY B 1 37 ? 9.875 1.519 12.438 1 94.94 37 GLY B C 1
ATOM 1654 O O . GLY B 1 37 ? 10.453 2.357 13.133 1 94.94 37 GLY B O 1
ATOM 1655 N N . THR B 1 38 ? 9.562 1.736 11.211 1 95.31 38 THR B N 1
ATOM 1656 C CA . THR B 1 38 ? 9.836 3.004 10.547 1 95.31 38 THR B CA 1
ATOM 1657 C C . THR B 1 38 ? 9.047 4.137 11.188 1 95.31 38 THR B C 1
ATOM 1659 O O . THR B 1 38 ? 9.578 5.227 11.414 1 95.31 38 THR B O 1
ATOM 1662 N N . PHE B 1 39 ? 7.773 3.9 11.461 1 94.69 39 PHE B N 1
ATOM 1663 C CA . PHE B 1 39 ? 6.934 4.895 12.109 1 94.69 39 PHE B CA 1
ATOM 1664 C C . PHE B 1 39 ? 7.559 5.359 13.422 1 94.69 39 PHE B C 1
ATOM 1666 O O . PHE B 1 39 ? 7.672 6.559 13.672 1 94.69 39 PHE B O 1
ATOM 1673 N N . ARG B 1 40 ? 7.965 4.422 14.234 1 91.75 40 ARG B N 1
ATOM 1674 C CA . ARG B 1 40 ? 8.57 4.738 15.523 1 91.75 40 ARG B CA 1
ATOM 1675 C C . ARG B 1 40 ? 9.867 5.516 15.344 1 91.75 40 ARG B C 1
ATOM 1677 O O . ARG B 1 40 ? 10.125 6.484 16.062 1 91.75 40 ARG B O 1
ATOM 1684 N N . ALA B 1 41 ? 10.672 5.105 14.406 1 91.75 41 ALA B N 1
ATOM 1685 C CA . ALA B 1 41 ? 11.938 5.785 14.141 1 91.75 41 ALA B CA 1
ATOM 1686 C C . ALA B 1 41 ? 11.711 7.23 13.711 1 91.75 41 ALA B C 1
ATOM 1688 O O . ALA B 1 41 ? 12.312 8.156 14.258 1 91.75 41 ALA B O 1
ATOM 1689 N N . ILE B 1 42 ? 10.805 7.43 12.789 1 91.19 42 ILE B N 1
ATOM 1690 C CA . ILE B 1 42 ? 10.531 8.766 12.273 1 91.19 42 ILE B CA 1
ATOM 1691 C C . ILE B 1 42 ? 10 9.656 13.391 1 91.19 42 ILE B C 1
ATOM 1693 O O . ILE B 1 42 ? 10.484 10.766 13.602 1 91.19 42 ILE B O 1
ATOM 1697 N N . THR B 1 43 ? 9.016 9.156 14.133 1 89.75 43 THR B N 1
ATOM 1698 C CA . THR B 1 43 ? 8.344 9.977 15.141 1 89.75 43 THR B CA 1
ATOM 1699 C C . THR B 1 43 ? 9.305 10.312 16.281 1 89.75 43 THR B C 1
ATOM 1701 O O . THR B 1 43 ? 9.219 11.391 16.875 1 89.75 43 THR B O 1
ATOM 1704 N N . THR B 1 44 ? 10.203 9.398 16.547 1 85.31 44 THR B N 1
ATOM 1705 C CA . THR B 1 44 ? 11.18 9.625 17.609 1 85.31 44 THR B CA 1
ATOM 1706 C C . THR B 1 44 ? 12.203 10.672 17.188 1 85.31 44 THR B C 1
ATOM 1708 O O . THR B 1 44 ? 12.617 11.5 18 1 85.31 44 THR B O 1
ATOM 1711 N N . PHE B 1 45 ? 12.562 10.766 15.898 1 85.88 45 PHE B N 1
ATOM 1712 C CA . PHE B 1 45 ? 13.664 11.617 15.477 1 85.88 45 PHE B CA 1
ATOM 1713 C C . PHE B 1 45 ? 13.148 12.898 14.828 1 85.88 45 PHE B C 1
ATOM 1715 O O . PHE B 1 45 ? 13.922 13.805 14.539 1 85.88 45 PHE B O 1
ATOM 1722 N N . LEU B 1 46 ? 11.898 13.008 14.633 1 85.62 46 LEU B N 1
ATOM 1723 C CA . LEU B 1 46 ? 11.297 14.133 13.938 1 85.62 46 LEU B CA 1
ATOM 1724 C C . LEU B 1 46 ? 11.664 15.453 14.617 1 85.62 46 LEU B C 1
ATOM 1726 O O . LEU B 1 46 ? 12.023 16.422 13.945 1 85.62 46 LEU B O 1
ATOM 1730 N N . PRO B 1 47 ? 11.625 15.539 15.953 1 81.31 47 PRO B N 1
ATOM 1731 C CA . PRO B 1 47 ? 12.008 16.812 16.594 1 81.31 47 PRO B CA 1
ATOM 1732 C C . PRO B 1 47 ? 13.438 17.219 16.266 1 81.31 47 PRO B C 1
ATOM 1734 O O . PRO B 1 47 ? 13.727 18.406 16.125 1 81.31 47 PRO B O 1
ATOM 1737 N N . LEU B 1 48 ? 14.297 16.266 16.094 1 82.81 48 LEU B N 1
ATOM 1738 C CA . LEU B 1 48 ? 15.695 16.547 15.773 1 82.81 48 LEU B CA 1
ATOM 1739 C C . LEU B 1 48 ? 15.844 16.984 14.312 1 82.81 48 LEU B C 1
ATOM 1741 O O . LEU B 1 48 ? 16.688 17.812 14 1 82.81 48 LEU B O 1
ATOM 1745 N N . MET B 1 49 ? 15.062 16.453 13.492 1 83.25 49 MET B N 1
ATOM 1746 C CA . MET B 1 49 ? 15.117 16.781 12.07 1 83.25 49 MET B CA 1
ATOM 1747 C C . MET B 1 49 ? 14.656 18.203 11.82 1 83.25 49 MET B C 1
ATOM 1749 O O . MET B 1 49 ? 15.188 18.891 10.938 1 83.25 49 MET B O 1
ATOM 1753 N N . LYS B 1 50 ? 13.719 18.578 12.625 1 80.12 50 LYS B N 1
ATOM 1754 C CA . LYS B 1 50 ? 13.18 19.938 12.469 1 80.12 50 LYS B CA 1
ATOM 1755 C C . LYS B 1 50 ? 14.242 20.984 12.75 1 80.12 50 LYS B C 1
ATOM 1757 O O . LYS B 1 50 ? 14.211 22.078 12.188 1 80.12 50 LYS B O 1
ATOM 1762 N N . ARG B 1 51 ? 15.242 20.562 13.484 1 80.62 51 ARG B N 1
ATOM 1763 C CA . ARG B 1 51 ? 16.297 21.5 13.883 1 80.62 51 ARG B CA 1
ATOM 1764 C C . ARG B 1 51 ? 17.5 21.391 12.969 1 80.62 51 ARG B C 1
ATOM 1766 O O . ARG B 1 51 ? 18.391 22.25 12.984 1 80.62 51 ARG B O 1
ATOM 1773 N N . GLY B 1 52 ? 17.484 20.344 12.188 1 77.69 52 GLY B N 1
ATOM 1774 C CA . GLY B 1 52 ? 18.641 20.078 11.344 1 77.69 52 GLY B CA 1
ATOM 1775 C C . GLY B 1 52 ? 18.594 20.828 10.016 1 77.69 52 GLY B C 1
ATOM 1776 O O . GLY B 1 52 ? 17.609 21.5 9.719 1 77.69 52 GLY B O 1
ATOM 1777 N N . GLU B 1 53 ? 19.781 20.656 9.352 1 78.31 53 GLU B N 1
ATOM 1778 C CA . GLU B 1 53 ? 19.906 21.312 8.055 1 78.31 53 GLU B CA 1
ATOM 1779 C C . GLU B 1 53 ? 19.344 20.438 6.934 1 78.31 53 GLU B C 1
ATOM 1781 O O . GLU B 1 53 ? 18.656 20.922 6.039 1 78.31 53 GLU B O 1
ATOM 1786 N N . LEU B 1 54 ? 19.656 19.125 7.125 1 73.69 54 LEU B N 1
ATOM 1787 C CA . LEU B 1 54 ? 19.125 18.203 6.137 1 73.69 54 LEU B CA 1
ATOM 1788 C C . LEU B 1 54 ? 17.75 17.672 6.574 1 73.69 54 LEU B C 1
ATOM 1790 O O . LEU B 1 54 ? 17.656 16.938 7.555 1 73.69 54 LEU B O 1
ATOM 1794 N N . LYS B 1 55 ? 16.688 18.156 6.047 1 88.81 55 LYS B N 1
ATOM 1795 C CA . LYS B 1 55 ? 15.305 17.844 6.418 1 88.81 55 LYS B CA 1
ATOM 1796 C C . LYS B 1 55 ? 14.672 16.859 5.438 1 88.81 55 LYS B C 1
ATOM 1798 O O . LYS B 1 55 ? 13.68 17.188 4.777 1 88.81 55 LYS B O 1
ATOM 1803 N N . LYS B 1 56 ? 15.539 15.695 5.355 1 93.38 56 LYS B N 1
ATOM 1804 C CA . LYS B 1 56 ? 15.047 14.648 4.473 1 93.38 56 LYS B CA 1
ATOM 1805 C C . LYS B 1 56 ? 14.875 13.328 5.227 1 93.38 56 LYS B C 1
ATOM 1807 O O . LYS B 1 56 ? 15.773 12.906 5.953 1 93.38 56 LYS B O 1
ATOM 1812 N N . VAL B 1 57 ? 13.789 12.703 5.117 1 94.75 57 VAL B N 1
ATOM 1813 C CA . VAL B 1 57 ? 13.523 11.352 5.598 1 94.75 57 VAL B CA 1
ATOM 1814 C C . VAL B 1 57 ? 13.234 10.43 4.418 1 94.75 57 VAL B C 1
ATOM 1816 O O . VAL B 1 57 ? 12.305 10.664 3.648 1 94.75 57 VAL B O 1
ATOM 1819 N N . ILE B 1 58 ? 14.086 9.422 4.289 1 96.5 58 ILE B N 1
ATOM 1820 C CA . ILE B 1 58 ? 13.969 8.5 3.166 1 96.5 58 ILE B CA 1
ATOM 1821 C C . ILE B 1 58 ? 13.633 7.102 3.68 1 96.5 58 ILE B C 1
ATOM 1823 O O . ILE B 1 58 ? 14.336 6.566 4.547 1 96.5 58 ILE B O 1
ATOM 1827 N N . SER B 1 59 ? 12.578 6.555 3.211 1 97.31 59 SER B N 1
ATOM 1828 C CA . SER B 1 59 ? 12.273 5.152 3.465 1 97.31 59 SER B CA 1
ATOM 1829 C C . SER B 1 59 ? 12.734 4.266 2.314 1 97.31 59 SER B C 1
ATOM 1831 O O . SER B 1 59 ? 12.586 4.629 1.145 1 97.31 59 SER B O 1
ATOM 1833 N N . ILE B 1 60 ? 13.32 3.162 2.654 1 96.69 60 ILE B N 1
ATOM 1834 C CA . ILE B 1 60 ? 13.727 2.195 1.64 1 96.69 60 ILE B CA 1
ATOM 1835 C C . ILE B 1 60 ? 12.594 1.192 1.403 1 96.69 60 ILE B C 1
ATOM 1837 O O . ILE B 1 60 ? 12.336 0.334 2.25 1 96.69 60 ILE B O 1
ATOM 1841 N N . SER B 1 61 ? 11.969 1.353 0.298 1 97.19 61 SER B N 1
ATOM 1842 C CA . SER B 1 61 ? 10.875 0.461 -0.086 1 97.19 61 SER B CA 1
ATOM 1843 C C . SER B 1 61 ? 11.32 -0.532 -1.153 1 97.19 61 SER B C 1
ATOM 1845 O O . SER B 1 61 ? 12.484 -0.945 -1.175 1 97.19 61 SER B O 1
ATOM 1847 N N . SER B 1 62 ? 10.391 -1.078 -1.891 1 94.62 62 SER B N 1
ATOM 1848 C CA . SER B 1 62 ? 10.641 -2.098 -2.906 1 94.62 62 SER B CA 1
ATOM 1849 C C . SER B 1 62 ? 9.672 -1.957 -4.078 1 94.62 62 SER B C 1
ATOM 1851 O O . SER B 1 62 ? 8.508 -1.588 -3.891 1 94.62 62 SER B O 1
ATOM 1853 N N . GLY B 1 63 ? 10.25 -2.285 -5.246 1 94.75 63 GLY B N 1
ATOM 1854 C CA . GLY B 1 63 ? 9.352 -2.365 -6.383 1 94.75 63 GLY B CA 1
ATOM 1855 C C . GLY B 1 63 ? 8.164 -3.279 -6.141 1 94.75 63 GLY B C 1
ATOM 1856 O O . GLY B 1 63 ? 7.105 -3.102 -6.746 1 94.75 63 GLY B O 1
ATOM 1857 N N . MET B 1 64 ? 8.273 -4.18 -5.262 1 93.12 64 MET B N 1
ATOM 1858 C CA . MET B 1 64 ? 7.203 -5.121 -4.941 1 93.12 64 MET B CA 1
ATOM 1859 C C . MET B 1 64 ? 6.039 -4.41 -4.266 1 93.12 64 MET B C 1
ATOM 1861 O O . MET B 1 64 ? 4.953 -4.977 -4.133 1 93.12 64 MET B O 1
ATOM 1865 N N . GLY B 1 65 ? 6.199 -3.254 -3.818 1 95.44 65 GLY B N 1
ATOM 1866 C CA . GLY B 1 65 ? 5.113 -2.477 -3.242 1 95.44 65 GLY B CA 1
ATOM 1867 C C . GLY B 1 65 ? 4.301 -1.727 -4.277 1 95.44 65 GLY B C 1
ATOM 1868 O O . GLY B 1 65 ? 3.381 -0.982 -3.934 1 95.44 65 GLY B O 1
ATOM 1869 N N . ASP B 1 66 ? 4.609 -1.886 -5.539 1 96.88 66 ASP B N 1
ATOM 1870 C CA . ASP B 1 66 ? 3.934 -1.244 -6.664 1 96.88 66 ASP B CA 1
ATOM 1871 C C . ASP B 1 66 ? 3.064 -2.242 -7.426 1 96.88 66 ASP B C 1
ATOM 1873 O O . ASP B 1 66 ? 3.58 -3.17 -8.055 1 96.88 66 ASP B O 1
ATOM 1877 N N . ILE B 1 67 ? 1.76 -2 -7.418 1 96.5 67 ILE B N 1
ATOM 1878 C CA . ILE B 1 67 ? 0.85 -2.982 -8 1 96.5 67 ILE B CA 1
ATOM 1879 C C . ILE B 1 67 ? 1.055 -3.043 -9.508 1 96.5 67 ILE B C 1
ATOM 1881 O O . ILE B 1 67 ? 0.827 -4.082 -10.133 1 96.5 67 ILE B O 1
ATOM 1885 N N . ASP B 1 68 ? 1.505 -1.949 -10.133 1 95.81 68 ASP B N 1
ATOM 1886 C CA . ASP B 1 68 ? 1.767 -2.008 -11.57 1 95.81 68 ASP B CA 1
ATOM 1887 C C . ASP B 1 68 ? 2.902 -2.979 -11.883 1 95.81 68 ASP B C 1
ATOM 1889 O O . ASP B 1 68 ? 2.834 -3.73 -12.852 1 95.81 68 ASP B O 1
ATOM 1893 N N . PHE B 1 69 ? 3.914 -2.971 -11.102 1 96.19 69 PHE B N 1
ATOM 1894 C CA . PHE B 1 69 ? 5.023 -3.904 -11.25 1 96.19 69 PHE B CA 1
ATOM 1895 C C . PHE B 1 69 ? 4.562 -5.336 -11.016 1 96.19 69 PHE B C 1
ATOM 1897 O O . PHE B 1 69 ? 4.871 -6.23 -11.805 1 96.19 69 PHE B O 1
ATOM 1904 N N . ILE B 1 70 ? 3.799 -5.531 -9.977 1 94.06 70 ILE B N 1
ATOM 1905 C CA . ILE B 1 70 ? 3.279 -6.852 -9.633 1 94.06 70 ILE B CA 1
ATOM 1906 C C . ILE B 1 70 ? 2.465 -7.402 -10.805 1 94.06 70 ILE B C 1
ATOM 1908 O O . ILE B 1 70 ? 2.635 -8.562 -11.195 1 94.06 70 ILE B O 1
ATOM 1912 N N . ASN B 1 71 ? 1.63 -6.539 -11.328 1 94.94 71 ASN B N 1
ATOM 1913 C CA . ASN B 1 71 ? 0.764 -6.957 -12.422 1 94.94 71 ASN B CA 1
ATOM 1914 C C . ASN B 1 71 ? 1.562 -7.219 -13.695 1 94.94 71 ASN B C 1
ATOM 1916 O O . ASN B 1 71 ? 1.229 -8.117 -14.469 1 94.94 71 ASN B O 1
ATOM 1920 N N . GLU B 1 72 ? 2.578 -6.438 -13.883 1 94.38 72 GLU B N 1
ATOM 1921 C CA . GLU B 1 72 ? 3.373 -6.574 -15.102 1 94.38 72 GLU B CA 1
ATOM 1922 C C . GLU B 1 72 ? 4.148 -7.887 -15.117 1 94.38 72 GLU B C 1
ATOM 1924 O O . GLU B 1 72 ? 4.18 -8.586 -16.125 1 94.38 72 GLU B O 1
ATOM 1929 N N . ILE B 1 73 ? 4.656 -8.266 -13.984 1 90.94 73 ILE B N 1
ATOM 1930 C CA . ILE B 1 73 ? 5.555 -9.414 -14.031 1 90.94 73 ILE B CA 1
ATOM 1931 C C . ILE B 1 73 ? 4.855 -10.641 -13.445 1 90.94 73 ILE B C 1
ATOM 1933 O O . ILE B 1 73 ? 5.383 -11.758 -13.508 1 90.94 73 ILE B O 1
ATOM 1937 N N . GLN B 1 74 ? 3.736 -10.453 -12.828 1 89.19 74 GLN B N 1
ATOM 1938 C CA . GLN B 1 74 ? 2.953 -11.531 -12.227 1 89.19 74 GLN B CA 1
ATOM 1939 C C . GLN B 1 74 ? 3.805 -12.367 -11.273 1 89.19 74 GLN B C 1
ATOM 1941 O O . GLN B 1 74 ? 3.842 -13.594 -11.383 1 89.19 74 GLN B O 1
ATOM 1946 N N . LEU B 1 75 ? 4.434 -11.68 -10.414 1 80.75 75 LEU B N 1
ATOM 1947 C CA . LEU B 1 75 ? 5.312 -12.328 -9.445 1 80.75 75 LEU B CA 1
ATOM 1948 C C . LEU B 1 75 ? 4.547 -12.695 -8.18 1 80.75 75 LEU B C 1
ATOM 1950 O O . LEU B 1 75 ? 4.293 -11.844 -7.328 1 80.75 75 LEU B O 1
ATOM 1954 N N . PRO B 1 76 ? 4.285 -13.922 -7.988 1 82.81 76 PRO B N 1
ATOM 1955 C CA . PRO B 1 76 ? 3.443 -14.359 -6.871 1 82.81 76 PRO B CA 1
ATOM 1956 C C . PRO B 1 76 ? 4.25 -14.711 -5.625 1 82.81 76 PRO B C 1
ATOM 1958 O O . PRO B 1 76 ? 3.965 -15.711 -4.965 1 82.81 76 PRO B O 1
ATOM 1961 N N . ILE B 1 77 ? 5.32 -14.023 -5.359 1 81.19 77 ILE B N 1
ATOM 1962 C CA . ILE B 1 77 ? 6.141 -14.375 -4.203 1 81.19 77 ILE B CA 1
ATOM 1963 C C . ILE B 1 77 ? 6.238 -13.188 -3.252 1 81.19 77 ILE B C 1
ATOM 1965 O O . ILE B 1 77 ? 6.012 -12.039 -3.654 1 81.19 77 ILE B O 1
ATOM 1969 N N . ALA B 1 78 ? 6.438 -13.492 -2.004 1 86.94 78 ALA B N 1
ATOM 1970 C CA . ALA B 1 78 ? 6.773 -12.5 -0.989 1 86.94 78 ALA B CA 1
ATOM 1971 C C . ALA B 1 78 ? 5.609 -11.539 -0.756 1 86.94 78 ALA B C 1
ATOM 1973 O O . ALA B 1 78 ? 5.816 -10.328 -0.603 1 86.94 78 ALA B O 1
ATOM 1974 N N . ALA B 1 79 ? 4.418 -12.078 -0.695 1 91.69 79 ALA B N 1
ATOM 1975 C CA . ALA B 1 79 ? 3.229 -11.25 -0.514 1 91.69 79 ALA B CA 1
ATOM 1976 C C . ALA B 1 79 ? 3.303 -10.453 0.787 1 91.69 79 ALA B C 1
ATOM 1978 O O . ALA B 1 79 ? 3.014 -9.258 0.806 1 91.69 79 ALA B O 1
ATOM 1979 N N . PRO B 1 80 ? 3.762 -11.094 1.9 1 93.44 80 PRO B N 1
ATOM 1980 C CA . PRO B 1 80 ? 3.854 -10.305 3.131 1 93.44 80 PRO B CA 1
ATOM 1981 C C . PRO B 1 80 ? 4.797 -9.109 2.996 1 93.44 80 PRO B C 1
ATOM 1983 O O . PRO B 1 80 ? 4.48 -8.016 3.469 1 93.44 80 PRO B O 1
ATOM 1986 N N . TYR B 1 81 ? 5.863 -9.391 2.33 1 93.31 81 TYR B N 1
ATOM 1987 C CA . TYR B 1 81 ? 6.828 -8.32 2.086 1 93.31 81 TYR B CA 1
ATOM 1988 C C . TYR B 1 81 ? 6.23 -7.238 1.196 1 93.31 81 TYR B C 1
ATOM 1990 O O . TYR B 1 81 ? 6.32 -6.047 1.511 1 93.31 81 TYR B O 1
ATOM 1998 N N . ALA B 1 82 ? 5.598 -7.625 0.121 1 95.5 82 ALA B N 1
ATOM 1999 C CA . ALA B 1 82 ? 4.98 -6.695 -0.82 1 95.5 82 ALA B CA 1
ATOM 2000 C C . ALA B 1 82 ? 3.939 -5.824 -0.126 1 95.5 82 ALA B C 1
ATOM 2002 O O . ALA B 1 82 ? 3.939 -4.598 -0.282 1 95.5 82 ALA B O 1
ATOM 2003 N N . VAL B 1 83 ? 3.156 -6.469 0.651 1 97.06 83 VAL B N 1
ATOM 2004 C CA . VAL B 1 83 ? 2.096 -5.793 1.394 1 97.06 83 VAL B CA 1
ATOM 2005 C C . VAL B 1 83 ? 2.705 -4.777 2.355 1 97.06 83 VAL B C 1
ATOM 2007 O O . VAL B 1 83 ? 2.258 -3.629 2.42 1 97.06 83 VAL B O 1
ATOM 2010 N N . SER B 1 84 ? 3.703 -5.137 3.025 1 97.31 84 SER B N 1
ATOM 2011 C CA . SER B 1 84 ? 4.32 -4.258 4.016 1 97.31 84 SER B CA 1
ATOM 2012 C C . SER B 1 84 ? 5.039 -3.092 3.344 1 97.31 84 SER B C 1
ATOM 2014 O O . SER B 1 84 ? 5.051 -1.978 3.873 1 97.31 84 SER B O 1
ATOM 2016 N N . LYS B 1 85 ? 5.625 -3.34 2.248 1 98 85 LYS B N 1
ATOM 2017 C CA . LYS B 1 85 ? 6.363 -2.275 1.574 1 98 85 LYS B CA 1
ATOM 2018 C C . LYS B 1 85 ? 5.414 -1.271 0.927 1 98 85 LYS B C 1
ATOM 2020 O O . LYS B 1 85 ? 5.695 -0.073 0.892 1 98 85 LYS B O 1
ATOM 2025 N N . ALA B 1 86 ? 4.285 -1.736 0.405 1 98.31 86 ALA B N 1
ATOM 2026 C CA . ALA B 1 86 ? 3.252 -0.81 -0.044 1 98.31 86 ALA B CA 1
ATOM 2027 C C . ALA B 1 86 ? 2.764 0.066 1.106 1 98.31 86 ALA B C 1
ATOM 2029 O O . ALA B 1 86 ? 2.594 1.276 0.944 1 98.31 86 ALA B O 1
ATOM 2030 N N . ALA B 1 87 ? 2.564 -0.583 2.211 1 98.38 87 ALA B N 1
ATOM 2031 C CA . ALA B 1 87 ? 2.139 0.134 3.41 1 98.38 87 ALA B CA 1
ATOM 2032 C C . ALA B 1 87 ? 3.178 1.171 3.828 1 98.38 87 ALA B C 1
ATOM 2034 O O . ALA B 1 87 ? 2.832 2.307 4.164 1 98.38 87 ALA B O 1
ATOM 2035 N N . LEU B 1 88 ? 4.41 0.819 3.787 1 97.94 88 LEU B N 1
ATOM 2036 C CA . LEU B 1 88 ? 5.504 1.716 4.141 1 97.94 88 LEU B CA 1
ATOM 2037 C C . LEU B 1 88 ? 5.539 2.924 3.211 1 97.94 88 LEU B C 1
ATOM 2039 O O . LEU B 1 88 ? 5.703 4.059 3.666 1 97.94 88 LEU B O 1
ATOM 2043 N N . THR B 1 89 ? 5.445 2.654 1.956 1 98.19 89 THR B N 1
ATOM 2044 C CA . THR B 1 89 ? 5.445 3.723 0.964 1 98.19 89 THR B CA 1
ATOM 2045 C C . THR B 1 89 ? 4.309 4.707 1.232 1 98.19 89 THR B C 1
ATOM 2047 O O . THR B 1 89 ? 4.508 5.922 1.18 1 98.19 89 THR B O 1
ATOM 2050 N N . THR B 1 90 ? 3.168 4.18 1.522 1 97.94 90 THR B N 1
ATOM 2051 C CA . THR B 1 90 ? 2.008 5.02 1.799 1 97.94 90 THR B CA 1
ATOM 2052 C C . THR B 1 90 ? 2.195 5.793 3.102 1 97.94 90 THR B C 1
ATOM 2054 O O . THR B 1 90 ? 1.851 6.973 3.186 1 97.94 90 THR B O 1
ATOM 2057 N N . LEU B 1 91 ? 2.746 5.164 4.121 1 96.44 91 LEU B N 1
ATOM 2058 C CA . LEU B 1 91 ? 3.061 5.852 5.367 1 96.44 91 LEU B CA 1
ATOM 2059 C C . LEU B 1 91 ? 3.977 7.043 5.113 1 96.44 91 LEU B C 1
ATOM 2061 O O . LEU B 1 91 ? 3.752 8.125 5.652 1 96.44 91 LEU B O 1
ATOM 2065 N N . THR B 1 92 ? 4.945 6.832 4.309 1 96.31 92 THR B N 1
ATOM 2066 C CA . THR B 1 92 ? 5.902 7.883 3.986 1 96.31 92 THR B CA 1
ATOM 2067 C C . THR B 1 92 ? 5.211 9.047 3.285 1 96.31 92 THR B C 1
ATOM 2069 O O . THR B 1 92 ? 5.449 10.211 3.617 1 96.31 92 THR B O 1
ATOM 2072 N N . ALA B 1 93 ? 4.344 8.742 2.361 1 96.88 93 ALA B N 1
ATOM 2073 C CA . ALA B 1 93 ? 3.578 9.781 1.679 1 96.88 93 ALA B CA 1
ATOM 2074 C C . ALA B 1 93 ? 2.678 10.531 2.656 1 96.88 93 ALA B C 1
ATOM 2076 O O . ALA B 1 93 ? 2.471 11.734 2.52 1 96.88 93 ALA B O 1
ATOM 2077 N N . MET B 1 94 ? 2.146 9.82 3.602 1 95.25 94 MET B N 1
ATOM 2078 C CA . MET B 1 94 ? 1.283 10.445 4.598 1 95.25 94 MET B CA 1
ATOM 2079 C C . MET B 1 94 ? 2.076 11.406 5.48 1 95.25 94 MET B C 1
ATOM 2081 O O . MET B 1 94 ? 1.577 12.469 5.848 1 95.25 94 MET B O 1
ATOM 2085 N N . PHE B 1 95 ? 3.275 11.023 5.809 1 93.25 95 PHE B N 1
ATOM 2086 C CA . PHE B 1 95 ? 4.141 11.953 6.527 1 93.25 95 PHE B CA 1
ATOM 2087 C C . PHE B 1 95 ? 4.41 13.195 5.695 1 93.25 95 PHE B C 1
ATOM 2089 O O . PHE B 1 95 ? 4.391 14.312 6.211 1 93.25 95 PHE B O 1
ATOM 2096 N N . ALA B 1 96 ? 4.684 12.984 4.441 1 94.44 96 ALA B N 1
ATOM 2097 C CA . ALA B 1 96 ? 4.922 14.109 3.549 1 94.44 96 ALA B CA 1
ATOM 2098 C C . ALA B 1 96 ? 3.744 15.086 3.564 1 94.44 96 ALA B C 1
ATOM 2100 O O . ALA B 1 96 ? 3.936 16.297 3.658 1 94.44 96 ALA B O 1
ATOM 2101 N N . ALA B 1 97 ? 2.561 14.555 3.514 1 93 97 ALA B N 1
ATOM 2102 C CA . ALA B 1 97 ? 1.362 15.391 3.531 1 93 97 ALA B CA 1
ATOM 2103 C C . ALA B 1 97 ? 1.21 16.109 4.871 1 93 97 ALA B C 1
ATOM 2105 O O . ALA B 1 97 ? 0.877 17.297 4.918 1 93 97 ALA B O 1
ATOM 2106 N N . ALA B 1 98 ? 1.501 15.422 5.918 1 89.19 98 ALA B N 1
ATOM 2107 C CA . ALA B 1 98 ? 1.304 15.945 7.266 1 89.19 98 ALA B CA 1
ATOM 2108 C C . ALA B 1 98 ? 2.305 17.047 7.578 1 89.19 98 ALA B C 1
ATOM 2110 O O . ALA B 1 98 ? 2.002 17.984 8.328 1 89.19 98 ALA B O 1
ATOM 2111 N N . TYR B 1 99 ? 3.436 16.938 6.914 1 88.5 99 TYR B N 1
ATOM 2112 C CA . TYR B 1 99 ? 4.496 17.891 7.234 1 88.5 99 TYR B CA 1
ATOM 2113 C C . TYR B 1 99 ? 4.824 18.766 6.031 1 88.5 99 TYR B C 1
ATOM 2115 O O . TYR B 1 99 ? 5.934 19.297 5.926 1 88.5 99 TYR B O 1
ATOM 2123 N N . ALA B 1 100 ? 3.898 18.922 5.227 1 88.94 100 ALA B N 1
ATOM 2124 C CA . ALA B 1 100 ? 4.105 19.625 3.963 1 88.94 100 ALA B CA 1
ATOM 2125 C C . ALA B 1 100 ? 4.512 21.078 4.207 1 88.94 100 ALA B C 1
ATOM 2127 O O . ALA B 1 100 ? 5.223 21.672 3.396 1 88.94 100 ALA B O 1
ATOM 2128 N N . ASP B 1 101 ? 4.176 21.656 5.328 1 87.62 101 ASP B N 1
ATOM 2129 C CA . ASP B 1 101 ? 4.434 23.062 5.602 1 87.62 101 ASP B CA 1
ATOM 2130 C C . ASP B 1 101 ? 5.648 23.234 6.512 1 87.62 101 ASP B C 1
ATOM 2132 O O . ASP B 1 101 ? 5.945 24.344 6.957 1 87.62 101 ASP B O 1
ATOM 2136 N N . GLN B 1 102 ? 6.355 22.172 6.738 1 87.94 102 GLN B N 1
ATOM 2137 C CA . GLN B 1 102 ? 7.43 22.25 7.723 1 87.94 102 GLN B CA 1
ATOM 2138 C C . GLN B 1 102 ? 8.797 22.125 7.055 1 87.94 102 GLN B C 1
ATOM 2140 O O . GLN B 1 102 ? 9.82 22.016 7.734 1 87.94 102 GLN B O 1
ATOM 2145 N N . GLY B 1 103 ? 8.82 22.016 5.762 1 89.94 103 GLY B N 1
ATOM 2146 C CA . GLY B 1 103 ? 10.07 22.047 5.023 1 89.94 103 GLY B CA 1
ATOM 2147 C C . GLY B 1 103 ? 10.852 20.75 5.121 1 89.94 103 GLY B C 1
ATOM 2148 O O . GLY B 1 103 ? 12.07 20.734 4.969 1 89.94 103 GLY B O 1
ATOM 2149 N N . ILE B 1 104 ? 10.203 19.672 5.465 1 92.06 104 ILE B N 1
ATOM 2150 C CA . ILE B 1 104 ? 10.844 18.359 5.547 1 92.06 104 ILE B CA 1
ATOM 2151 C C . ILE B 1 104 ? 10.414 17.5 4.363 1 92.06 104 ILE B C 1
ATOM 2153 O O . ILE B 1 104 ? 9.227 17.422 4.039 1 92.06 104 ILE B O 1
ATOM 2157 N N . LEU B 1 105 ? 11.375 16.906 3.701 1 95.06 105 LEU B N 1
ATOM 2158 C CA . LEU B 1 105 ? 11.094 16 2.596 1 95.06 105 LEU B CA 1
ATOM 2159 C C . LEU B 1 105 ? 10.961 14.57 3.092 1 95.06 105 LEU B C 1
ATOM 2161 O O . LEU B 1 105 ? 11.82 14.07 3.824 1 95.06 105 LEU B O 1
ATOM 2165 N N . PHE B 1 106 ? 9.859 13.953 2.799 1 95.56 106 PHE B N 1
ATOM 2166 C CA . PHE B 1 106 ? 9.664 12.523 2.967 1 95.56 106 PHE B CA 1
ATOM 2167 C C . PHE B 1 106 ? 9.531 11.828 1.616 1 95.56 106 PHE B C 1
ATOM 2169 O O . PHE B 1 106 ? 8.711 12.227 0.786 1 95.56 106 PHE B O 1
ATOM 2176 N N . ALA B 1 107 ? 10.344 10.781 1.378 1 97.19 107 ALA B N 1
ATOM 2177 C CA . ALA B 1 107 ? 10.242 10.047 0.119 1 97.19 107 ALA B CA 1
ATOM 2178 C C . ALA B 1 107 ? 10.648 8.586 0.299 1 97.19 107 ALA B C 1
ATOM 2180 O O . ALA B 1 107 ? 11.352 8.242 1.257 1 97.19 107 ALA B O 1
ATOM 2181 N N . SER B 1 108 ? 10.148 7.766 -0.565 1 98.12 108 SER B N 1
ATOM 2182 C CA . SER B 1 108 ? 10.539 6.363 -0.61 1 98.12 108 SER B CA 1
ATOM 2183 C C . SER B 1 108 ? 11.406 6.066 -1.829 1 98.12 108 SER B C 1
ATOM 2185 O O . SER B 1 108 ? 11.141 6.57 -2.922 1 98.12 108 SER B O 1
ATOM 2187 N N . ILE B 1 109 ? 12.438 5.238 -1.653 1 97.81 109 ILE B N 1
ATOM 2188 C CA . ILE B 1 109 ? 13.336 4.859 -2.738 1 97.81 109 ILE B CA 1
ATOM 2189 C C . ILE B 1 109 ? 13.469 3.34 -2.795 1 97.81 109 ILE B C 1
ATOM 2191 O O . ILE B 1 109 ? 13.594 2.684 -1.757 1 97.81 109 ILE B O 1
ATOM 2195 N N . CYS B 1 110 ? 13.344 2.791 -3.887 1 97.19 110 CYS B N 1
ATOM 2196 C CA . CYS B 1 110 ? 13.703 1.401 -4.145 1 97.19 110 CYS B CA 1
ATOM 2197 C C . CYS B 1 110 ? 15.164 1.291 -4.582 1 97.19 110 CYS B C 1
ATOM 2199 O O . CYS B 1 110 ? 15.562 1.898 -5.574 1 97.19 110 CYS B O 1
ATOM 2201 N N . PRO B 1 111 ? 15.945 0.535 -3.957 1 95.31 111 PRO B N 1
ATOM 2202 C CA . PRO B 1 111 ? 17.359 0.443 -4.305 1 95.31 111 PRO B CA 1
ATOM 2203 C C . PRO B 1 111 ? 17.609 -0.406 -5.547 1 95.31 111 PRO B C 1
ATOM 2205 O O . PRO B 1 111 ? 18.719 -0.409 -6.082 1 95.31 111 PRO B O 1
ATOM 2208 N N . GLY B 1 112 ? 16.547 -1.104 -6.031 1 91.38 112 GLY B N 1
ATOM 2209 C CA . GLY B 1 112 ? 16.75 -2.07 -7.102 1 91.38 112 GLY B CA 1
ATOM 2210 C C . GLY B 1 112 ? 17.125 -3.451 -6.594 1 91.38 112 GLY B C 1
ATOM 2211 O O . GLY B 1 112 ? 16.922 -3.764 -5.418 1 91.38 112 GLY B O 1
ATOM 2212 N N . ARG B 1 113 ? 17.5 -4.316 -7.461 1 87.44 113 ARG B N 1
ATOM 2213 C CA . ARG B 1 113 ? 17.922 -5.656 -7.062 1 87.44 113 ARG B CA 1
ATOM 2214 C C . ARG B 1 113 ? 19.359 -5.656 -6.559 1 87.44 113 ARG B C 1
ATOM 2216 O O . ARG B 1 113 ? 20.281 -5.281 -7.289 1 87.44 113 ARG B O 1
ATOM 2223 N N . VAL B 1 114 ? 19.469 -6.008 -5.355 1 87.5 114 VAL B N 1
ATOM 2224 C CA . VAL B 1 114 ? 20.781 -5.996 -4.715 1 87.5 114 VAL B CA 1
ATOM 2225 C C . VAL B 1 114 ? 21.25 -7.426 -4.461 1 87.5 114 VAL B C 1
ATOM 2227 O O . VAL B 1 114 ? 20.484 -8.258 -3.963 1 87.5 114 VAL B O 1
ATOM 2230 N N . ASP B 1 115 ? 22.328 -7.766 -4.898 1 81.56 115 ASP B N 1
ATOM 2231 C CA . ASP B 1 115 ? 22.953 -9.062 -4.617 1 81.56 115 ASP B CA 1
ATOM 2232 C C . ASP B 1 115 ? 23.469 -9.125 -3.186 1 81.56 115 ASP B C 1
ATOM 2234 O O . ASP B 1 115 ? 24.516 -8.547 -2.875 1 81.56 115 ASP B O 1
ATOM 2238 N N . THR B 1 116 ? 22.609 -9.766 -2.287 1 68.62 116 THR B N 1
ATOM 2239 C CA . THR B 1 116 ? 23.016 -9.805 -0.885 1 68.62 116 THR B CA 1
ATOM 2240 C C . THR B 1 116 ? 23.672 -11.133 -0.545 1 68.62 116 THR B C 1
ATOM 2242 O O . THR B 1 116 ? 23.859 -11.453 0.628 1 68.62 116 THR B O 1
ATOM 2245 N N . ALA B 1 117 ? 23.812 -12 -1.64 1 60.59 117 ALA B N 1
ATOM 2246 C CA . ALA B 1 117 ? 24.484 -13.273 -1.358 1 60.59 117 ALA B CA 1
ATOM 2247 C C . ALA B 1 117 ? 25.812 -13.055 -0.653 1 60.59 117 ALA B C 1
ATOM 2249 O O . ALA B 1 117 ? 26.578 -12.172 -1.03 1 60.59 117 ALA B O 1
ATOM 2250 N N . GLU B 1 118 ? 25.719 -13.375 0.618 1 54.97 118 GLU B N 1
ATOM 2251 C CA . GLU B 1 118 ? 27.016 -13.352 1.298 1 54.97 118 GLU B CA 1
ATOM 2252 C C . GLU B 1 118 ? 28.078 -14.078 0.483 1 54.97 118 GLU B C 1
ATOM 2254 O O . GLU B 1 118 ? 27.812 -15.133 -0.096 1 54.97 118 GLU B O 1
ATOM 2259 N N . PRO B 1 119 ? 29.203 -13.406 0.205 1 52 119 PRO B N 1
ATOM 2260 C CA . PRO B 1 119 ? 30.297 -14.18 -0.395 1 52 119 PRO B CA 1
ATOM 2261 C C . PRO B 1 119 ? 30.469 -15.547 0.257 1 52 119 PRO B C 1
ATOM 2263 O O . PRO B 1 119 ? 30.562 -15.648 1.484 1 52 119 PRO B O 1
ATOM 2266 N N . GLY B 1 120 ? 30.281 -16.641 -0.549 1 50.91 120 GLY B N 1
ATOM 2267 C CA . GLY B 1 120 ? 30.453 -18 -0.076 1 50.91 120 GLY B CA 1
ATOM 2268 C C . GLY B 1 120 ? 29.156 -18.672 0.349 1 50.91 120 GLY B C 1
ATOM 2269 O O . GLY B 1 120 ? 29.141 -19.844 0.698 1 50.91 120 GLY B O 1
ATOM 2270 N N . ALA B 1 121 ? 28.266 -17.797 0.641 1 55.12 121 ALA B N 1
ATOM 2271 C CA . ALA B 1 121 ? 27.047 -18.438 1.137 1 55.12 121 ALA B CA 1
ATOM 2272 C C . ALA B 1 121 ? 26.391 -19.297 0.056 1 55.12 121 ALA B C 1
ATOM 2274 O O . ALA B 1 121 ? 26.391 -18.922 -1.121 1 55.12 121 ALA B O 1
ATOM 2275 N N . THR B 1 122 ? 26.125 -20.531 0.293 1 54.72 122 THR B N 1
ATOM 2276 C CA . THR B 1 122 ? 25.453 -21.484 -0.582 1 54.72 122 THR B CA 1
ATOM 2277 C C . THR B 1 122 ? 24 -21.062 -0.81 1 54.72 122 THR B C 1
ATOM 2279 O O . THR B 1 122 ? 23.281 -20.734 0.139 1 54.72 122 THR B O 1
ATOM 2282 N N . VAL B 1 123 ? 23.734 -20.688 -2.039 1 62.94 123 VAL B N 1
ATOM 2283 C CA . VAL B 1 123 ? 22.344 -20.469 -2.436 1 62.94 123 VAL B CA 1
ATOM 2284 C C . VAL B 1 123 ? 21.531 -21.734 -2.186 1 62.94 123 VAL B C 1
ATOM 2286 O O . VAL B 1 123 ? 21.891 -22.812 -2.652 1 62.94 123 VAL B O 1
ATOM 2289 N N . SER B 1 124 ? 20.656 -21.562 -1.227 1 68.5 124 SER B N 1
ATOM 2290 C CA . SER B 1 124 ? 19.844 -22.734 -0.911 1 68.5 124 SER B CA 1
ATOM 2291 C C . SER B 1 124 ? 19.156 -23.281 -2.156 1 68.5 124 SER B C 1
ATOM 2293 O O . SER B 1 124 ? 19.031 -22.578 -3.16 1 68.5 124 SER B O 1
ATOM 2295 N N . SER B 1 125 ? 18.953 -24.547 -2.123 1 68.62 125 SER B N 1
ATOM 2296 C CA . SER B 1 125 ? 18.203 -25.188 -3.203 1 68.62 125 SER B CA 1
ATOM 2297 C C . SER B 1 125 ? 16.891 -24.469 -3.467 1 68.62 125 SER B C 1
ATOM 2299 O O . SER B 1 125 ? 16.484 -24.328 -4.621 1 68.62 125 SER B O 1
ATOM 2301 N N . ASP B 1 126 ? 16.281 -23.906 -2.426 1 68.06 126 ASP B N 1
ATOM 2302 C CA . ASP B 1 126 ? 15.008 -23.203 -2.572 1 68.06 126 ASP B CA 1
ATOM 2303 C C . ASP B 1 126 ? 15.203 -21.875 -3.293 1 68.06 126 ASP B C 1
ATOM 2305 O O . ASP B 1 126 ? 14.367 -21.484 -4.109 1 68.06 126 ASP B O 1
ATOM 2309 N N . ASP B 1 127 ? 16.312 -21.297 -2.994 1 69.88 127 ASP B N 1
ATOM 2310 C CA . ASP B 1 127 ? 16.625 -20.047 -3.662 1 69.88 127 ASP B CA 1
ATOM 2311 C C . ASP B 1 127 ? 16.859 -20.25 -5.156 1 69.88 127 ASP B C 1
ATOM 2313 O O . ASP B 1 127 ? 16.406 -19.469 -5.984 1 69.88 127 ASP B O 1
ATOM 2317 N N . LEU B 1 128 ? 17.547 -21.359 -5.348 1 72.5 128 LEU B N 1
ATOM 2318 C CA . LEU B 1 128 ? 17.844 -21.688 -6.738 1 72.5 128 LEU B CA 1
ATOM 2319 C C . LEU B 1 128 ? 16.562 -22 -7.5 1 72.5 128 LEU B C 1
ATOM 2321 O O . LEU B 1 128 ? 16.406 -21.609 -8.664 1 72.5 128 LEU B O 1
ATOM 2325 N N . ALA B 1 129 ? 15.742 -22.688 -6.879 1 76.56 129 ALA B N 1
ATOM 2326 C CA . ALA B 1 129 ? 14.469 -23.047 -7.504 1 76.56 129 ALA B CA 1
ATOM 2327 C C . ALA B 1 129 ? 13.633 -21.797 -7.797 1 76.56 129 ALA B C 1
ATOM 2329 O O . ALA B 1 129 ? 13.023 -21.688 -8.859 1 76.56 129 ALA B O 1
ATOM 2330 N N . GLN B 1 130 ? 13.648 -20.844 -6.953 1 75.25 130 GLN B N 1
ATOM 2331 C CA . GLN B 1 130 ? 12.891 -19.609 -7.141 1 75.25 130 GLN B CA 1
ATOM 2332 C C . GLN B 1 130 ? 13.492 -18.766 -8.258 1 75.25 130 GLN B C 1
ATOM 2334 O O . GLN B 1 130 ? 12.766 -18.188 -9.062 1 75.25 130 GLN B O 1
ATOM 2339 N N . LEU B 1 131 ? 14.805 -18.781 -8.172 1 74.38 131 LEU B N 1
ATOM 2340 C CA . LEU B 1 131 ? 15.492 -18.031 -9.219 1 74.38 131 LEU B CA 1
ATOM 2341 C C . LEU B 1 131 ? 15.195 -18.625 -10.594 1 74.38 131 LEU B C 1
ATOM 2343 O O . LEU B 1 131 ? 15 -17.891 -11.562 1 74.38 131 LEU B O 1
ATOM 2347 N N . ALA B 1 132 ? 15.211 -19.938 -10.609 1 80 132 ALA B N 1
ATOM 2348 C CA . ALA B 1 132 ? 14.922 -20.609 -11.875 1 80 132 ALA B CA 1
ATOM 2349 C C . ALA B 1 132 ? 13.477 -20.359 -12.312 1 80 132 ALA B C 1
ATOM 2351 O O . ALA B 1 132 ? 13.211 -20.156 -13.492 1 80 132 ALA B O 1
ATOM 2352 N N . LYS B 1 133 ? 12.656 -20.344 -11.398 1 81.69 133 LYS B N 1
ATOM 2353 C CA . LYS B 1 133 ? 11.227 -20.219 -11.688 1 81.69 133 LYS B CA 1
ATOM 2354 C C . LYS B 1 133 ? 10.859 -18.797 -12.078 1 81.69 133 LYS B C 1
ATOM 2356 O O . LYS B 1 133 ? 10.07 -18.578 -12.992 1 81.69 133 LYS B O 1
ATOM 2361 N N . TYR B 1 134 ? 11.438 -17.797 -11.484 1 83 134 TYR B N 1
ATOM 2362 C CA . TYR B 1 134 ? 10.977 -16.422 -11.672 1 83 134 TYR B CA 1
ATOM 2363 C C . TYR B 1 134 ? 12.023 -15.602 -12.414 1 83 134 TYR B C 1
ATOM 2365 O O . TYR B 1 134 ? 11.742 -14.477 -12.844 1 83 134 TYR B O 1
ATOM 2373 N N . GLY B 1 135 ? 13.219 -16.188 -12.586 1 83.31 135 GLY B N 1
ATOM 2374 C CA . GLY B 1 135 ? 14.281 -15.523 -13.328 1 83.31 135 GLY B CA 1
ATOM 2375 C C . GLY B 1 135 ? 13.836 -15.008 -14.68 1 83.31 135 GLY B C 1
ATOM 2376 O O . GLY B 1 135 ? 14.055 -13.836 -15 1 83.31 135 GLY B O 1
ATOM 2377 N N . PRO B 1 136 ? 13.133 -15.844 -15.414 1 88.94 136 PRO B N 1
ATOM 2378 C CA . PRO B 1 136 ? 12.688 -15.406 -16.734 1 88.94 136 PRO B CA 1
ATOM 2379 C C . PRO B 1 136 ? 11.75 -14.203 -16.672 1 88.94 136 PRO B C 1
ATOM 2381 O O . PRO B 1 136 ? 11.766 -13.367 -17.578 1 88.94 136 PRO B O 1
ATOM 2384 N N . LYS B 1 137 ? 10.93 -14.07 -15.68 1 88.38 137 LYS B N 1
ATOM 2385 C CA . LYS B 1 137 ? 10.039 -12.914 -15.539 1 88.38 137 LYS B CA 1
ATOM 2386 C C . LYS B 1 137 ? 10.836 -11.625 -15.352 1 88.38 137 LYS B C 1
ATOM 2388 O O . LYS B 1 137 ? 10.5 -10.594 -15.938 1 88.38 137 LYS B O 1
ATOM 2393 N N . PHE B 1 138 ? 11.859 -11.734 -14.562 1 88.12 138 PHE B N 1
ATOM 2394 C CA . PHE B 1 138 ? 12.711 -10.57 -14.344 1 88.12 138 PHE B CA 1
ATOM 2395 C C . PHE B 1 138 ? 13.461 -10.203 -15.617 1 88.12 138 PHE B C 1
ATOM 2397 O O . PHE B 1 138 ? 13.648 -9.023 -15.914 1 88.12 138 PHE B O 1
ATOM 2404 N N . GLU B 1 139 ? 13.836 -11.258 -16.328 1 90.44 139 GLU B N 1
ATOM 2405 C CA . GLU B 1 139 ? 14.539 -11.016 -17.594 1 90.44 139 GLU B CA 1
ATOM 2406 C C . GLU B 1 139 ? 13.633 -10.336 -18.609 1 90.44 139 GLU B C 1
ATOM 2408 O O . GLU B 1 139 ? 14.078 -9.477 -19.359 1 90.44 139 GLU B O 1
ATOM 2413 N N . LEU B 1 140 ? 12.438 -10.734 -18.641 1 91.06 140 LEU B N 1
ATOM 2414 C CA . LEU B 1 140 ? 11.484 -10.117 -19.562 1 91.06 140 LEU B CA 1
ATOM 2415 C C . LEU B 1 140 ? 11.234 -8.664 -19.172 1 91.06 140 LEU B C 1
ATOM 2417 O O . LEU B 1 140 ? 11.117 -7.797 -20.047 1 91.06 140 LEU B O 1
ATOM 2421 N N . TYR B 1 141 ? 11.203 -8.422 -17.922 1 91.5 141 TYR B N 1
ATOM 2422 C CA . TYR B 1 141 ? 10.953 -7.074 -17.422 1 91.5 141 TYR B CA 1
ATOM 2423 C C . TYR B 1 141 ? 12.156 -6.168 -17.656 1 91.5 141 TYR B C 1
ATOM 2425 O O . TYR B 1 141 ? 11.992 -5.008 -18.047 1 91.5 141 TYR B O 1
ATOM 2433 N N . SER B 1 142 ? 13.32 -6.727 -17.422 1 91.44 142 SER B N 1
ATOM 2434 C CA . SER B 1 142 ? 14.562 -5.961 -17.562 1 91.44 142 SER B CA 1
ATOM 2435 C C . SER B 1 142 ? 15.664 -6.812 -18.188 1 91.44 142 SER B C 1
ATOM 2437 O O . SER B 1 142 ? 16.547 -7.312 -17.469 1 91.44 142 SER B O 1
ATOM 2439 N N . PRO B 1 143 ? 15.594 -6.898 -19.469 1 92 143 PRO B N 1
ATOM 2440 C CA . PRO B 1 143 ? 16.578 -7.738 -20.156 1 92 143 PRO B CA 1
ATOM 2441 C C . PRO B 1 143 ? 18.016 -7.344 -19.844 1 92 143 PRO B C 1
ATOM 2443 O O . PRO B 1 143 ? 18.375 -6.172 -20 1 92 143 PRO B O 1
ATOM 2446 N N . GLY B 1 144 ? 18.766 -8.32 -19.344 1 88.75 144 GLY B N 1
ATOM 2447 C CA . GLY B 1 144 ? 20.188 -8.125 -19.109 1 88.75 144 GLY B CA 1
ATOM 2448 C C . GLY B 1 144 ? 20.5 -7.465 -17.781 1 88.75 144 GLY B C 1
ATOM 2449 O O . GLY B 1 144 ? 21.641 -7.098 -17.516 1 88.75 144 GLY B O 1
ATOM 2450 N N . PHE B 1 145 ? 19.5 -7.355 -17.062 1 85.38 145 PHE B N 1
ATOM 2451 C CA . PHE B 1 145 ? 19.703 -6.688 -15.781 1 85.38 145 PHE B CA 1
ATOM 2452 C C . PHE B 1 145 ? 20.578 -7.531 -14.859 1 85.38 145 PHE B C 1
ATOM 2454 O O . PHE B 1 145 ? 20.438 -8.758 -14.82 1 85.38 145 PHE B O 1
ATOM 2461 N N . GLN B 1 146 ? 21.531 -6.82 -14.219 1 86.31 146 GLN B N 1
ATOM 2462 C CA . GLN B 1 146 ? 22.375 -7.445 -13.203 1 86.31 146 GLN B CA 1
ATOM 2463 C C . GLN B 1 146 ? 22.156 -6.793 -11.836 1 86.31 146 GLN B C 1
ATOM 2465 O O . GLN B 1 146 ? 22.062 -5.566 -11.742 1 86.31 146 GLN B O 1
ATOM 2470 N N . PRO B 1 147 ? 22.094 -7.664 -10.828 1 88.62 147 PRO B N 1
ATOM 2471 C CA . PRO B 1 147 ? 21.984 -7.066 -9.492 1 88.62 147 PRO B CA 1
ATOM 2472 C C . PRO B 1 147 ? 23.203 -6.223 -9.133 1 88.62 147 PRO B C 1
ATOM 2474 O O . PRO B 1 147 ? 24.328 -6.516 -9.586 1 88.62 147 PRO B O 1
ATOM 2477 N N . MET B 1 148 ? 22.922 -5.203 -8.383 1 90.62 148 MET B N 1
ATOM 2478 C CA . MET B 1 148 ? 24.016 -4.355 -7.898 1 90.62 148 MET B CA 1
ATOM 2479 C C . MET B 1 148 ? 24.641 -4.941 -6.641 1 90.62 148 MET B C 1
ATOM 2481 O O . MET B 1 148 ? 23.969 -5.621 -5.863 1 90.62 148 MET B O 1
ATOM 2485 N N . SER B 1 149 ? 25.969 -4.672 -6.469 1 92.12 149 SER B N 1
ATOM 2486 C CA . SER B 1 149 ? 26.562 -4.949 -5.164 1 92.12 149 SER B CA 1
ATOM 2487 C C . SER B 1 149 ? 25.969 -4.051 -4.086 1 92.12 149 SER B C 1
ATOM 2489 O O . SER B 1 149 ? 25.422 -2.988 -4.387 1 92.12 149 SER B O 1
ATOM 2491 N N . PRO B 1 150 ? 26.031 -4.469 -2.859 1 91.69 150 PRO B N 1
ATOM 2492 C CA . PRO B 1 150 ? 25.531 -3.602 -1.79 1 91.69 150 PRO B CA 1
ATOM 2493 C C . PRO B 1 150 ? 26.188 -2.217 -1.803 1 91.69 150 PRO B C 1
ATOM 2495 O O . PRO B 1 150 ? 25.5 -1.211 -1.591 1 91.69 150 PRO B O 1
ATOM 2498 N N . GLY B 1 151 ? 27.469 -2.215 -2.08 1 94 151 GLY B N 1
ATOM 2499 C CA . GLY B 1 151 ? 28.156 -0.934 -2.156 1 94 151 GLY B CA 1
ATOM 2500 C C . GLY B 1 151 ? 27.641 -0.049 -3.277 1 94 151 GLY B C 1
ATOM 2501 O O . GLY B 1 151 ? 27.391 1.142 -3.072 1 94 151 GLY B O 1
ATOM 2502 N N . ASP B 1 152 ? 27.453 -0.637 -4.465 1 94.25 152 ASP B N 1
ATOM 2503 C CA . ASP B 1 152 ? 26.953 0.116 -5.609 1 94.25 152 ASP B CA 1
ATOM 2504 C C . ASP B 1 152 ? 25.516 0.572 -5.375 1 94.25 152 ASP B C 1
ATOM 2506 O O . ASP B 1 152 ? 25.125 1.679 -5.766 1 94.25 152 ASP B O 1
ATOM 2510 N N . ALA B 1 153 ? 24.797 -0.241 -4.75 1 93.88 153 ALA B N 1
ATOM 2511 C CA . ALA B 1 153 ? 23.422 0.12 -4.418 1 93.88 153 ALA B CA 1
ATOM 2512 C C . ALA B 1 153 ? 23.375 1.304 -3.455 1 93.88 153 ALA B C 1
ATOM 2514 O O . ALA B 1 153 ? 22.578 2.227 -3.629 1 93.88 153 ALA B O 1
ATOM 2515 N N . ALA B 1 154 ? 24.219 1.222 -2.473 1 94.94 154 ALA B N 1
ATOM 2516 C CA . ALA B 1 154 ? 24.281 2.312 -1.504 1 94.94 154 ALA B CA 1
ATOM 2517 C C . ALA B 1 154 ? 24.641 3.633 -2.184 1 94.94 154 ALA B C 1
ATOM 2519 O O . ALA B 1 154 ? 24.016 4.664 -1.906 1 94.94 154 ALA B O 1
ATOM 2520 N N . LYS B 1 155 ? 25.578 3.58 -3.102 1 96.56 155 LYS B N 1
ATOM 2521 C CA . LYS B 1 155 ? 25.984 4.777 -3.838 1 96.56 155 LYS B CA 1
ATOM 2522 C C . LYS B 1 155 ? 24.828 5.309 -4.684 1 96.56 155 LYS B C 1
ATOM 2524 O O . LYS B 1 155 ? 24.594 6.52 -4.75 1 96.56 155 LYS B O 1
ATOM 2529 N N . SER B 1 156 ? 24.156 4.43 -5.32 1 95.88 156 SER B N 1
ATOM 2530 C CA . SER B 1 156 ? 23.047 4.812 -6.176 1 95.88 156 SER B CA 1
ATOM 2531 C C . SER B 1 156 ? 21.906 5.434 -5.363 1 95.88 156 SER B C 1
ATOM 2533 O O . SER B 1 156 ? 21.297 6.414 -5.789 1 95.88 156 SER B O 1
ATOM 2535 N N . VAL B 1 157 ? 21.656 4.906 -4.215 1 96.19 157 VAL B N 1
ATOM 2536 C CA . VAL B 1 157 ? 20.609 5.43 -3.334 1 96.19 157 VAL B CA 1
ATOM 2537 C C . VAL B 1 157 ? 21.016 6.809 -2.818 1 96.19 157 VAL B C 1
ATOM 2539 O O . VAL B 1 157 ? 20.203 7.727 -2.76 1 96.19 157 VAL B O 1
ATOM 2542 N N . LEU B 1 158 ? 22.281 6.984 -2.459 1 96.38 158 LEU B N 1
ATOM 2543 C CA . LEU B 1 158 ? 22.766 8.289 -2.006 1 96.38 158 LEU B CA 1
ATOM 2544 C C . LEU B 1 158 ? 22.609 9.336 -3.104 1 96.38 158 LEU B C 1
ATOM 2546 O O . LEU B 1 158 ? 22.234 10.477 -2.83 1 96.38 158 LEU B O 1
ATOM 2550 N N . ALA B 1 159 ? 22.906 8.945 -4.309 1 97.31 159 ALA B N 1
ATOM 2551 C CA . ALA B 1 159 ? 22.719 9.852 -5.438 1 97.31 159 ALA B CA 1
ATOM 2552 C C . ALA B 1 159 ? 21.25 10.234 -5.602 1 97.31 159 ALA B C 1
ATOM 2554 O O . ALA B 1 159 ? 20.938 11.383 -5.906 1 97.31 159 ALA B O 1
ATOM 2555 N N . ALA B 1 160 ? 20.375 9.289 -5.426 1 96.69 160 ALA B N 1
ATOM 2556 C CA . ALA B 1 160 ? 18.938 9.547 -5.508 1 96.69 160 ALA B CA 1
ATOM 2557 C C . ALA B 1 160 ? 18.5 10.508 -4.414 1 96.69 160 ALA B C 1
ATOM 2559 O O . ALA B 1 160 ? 17.672 11.398 -4.656 1 96.69 160 ALA B O 1
ATOM 2560 N N . ILE B 1 161 ? 19.016 10.312 -3.244 1 95.56 161 ILE B N 1
ATOM 2561 C CA . ILE B 1 161 ? 18.703 11.195 -2.127 1 95.56 161 ILE B CA 1
ATOM 2562 C C . ILE B 1 161 ? 19.172 12.617 -2.443 1 95.56 161 ILE B C 1
ATOM 2564 O O . ILE B 1 161 ? 18.438 13.578 -2.229 1 95.56 161 ILE B O 1
ATOM 2568 N N . GLU B 1 162 ? 20.312 12.758 -2.998 1 95.06 162 GLU B N 1
ATOM 2569 C CA . GLU B 1 162 ? 20.859 14.07 -3.326 1 95.06 162 GLU B CA 1
ATOM 2570 C C . GLU B 1 162 ? 20.031 14.773 -4.391 1 95.06 162 GLU B C 1
ATOM 2572 O O . GLU B 1 162 ? 19.844 15.992 -4.332 1 95.06 162 GLU B O 1
ATOM 2577 N N . ARG B 1 163 ? 19.531 14.047 -5.289 1 95.69 163 ARG B N 1
ATOM 2578 C CA . ARG B 1 163 ? 18.734 14.617 -6.371 1 95.69 163 ARG B CA 1
ATOM 2579 C C . ARG B 1 163 ? 17.344 15.023 -5.887 1 95.69 163 ARG B C 1
ATOM 2581 O O . ARG B 1 163 ? 16.672 15.836 -6.516 1 95.69 163 ARG B O 1
ATOM 2588 N N . SER B 1 164 ? 16.922 14.438 -4.777 1 95.5 164 SER B N 1
ATOM 2589 C CA . SER B 1 164 ? 15.586 14.703 -4.262 1 95.5 164 SER B CA 1
ATOM 2590 C C . SER B 1 164 ? 15.531 16.016 -3.502 1 95.5 164 SER B C 1
ATOM 2592 O O . SER B 1 164 ? 16.406 16.312 -2.676 1 95.5 164 SER B O 1
ATOM 2594 N N . SER B 1 165 ? 14.555 16.875 -3.848 1 95.38 165 SER B N 1
ATOM 2595 C CA . SER B 1 165 ? 14.359 18.141 -3.16 1 95.38 165 SER B CA 1
ATOM 2596 C C . SER B 1 165 ? 12.875 18.484 -3.057 1 95.38 165 SER B C 1
ATOM 2598 O O . SER B 1 165 ? 12.055 17.969 -3.811 1 95.38 165 SER B O 1
ATOM 2600 N N . LEU B 1 166 ? 12.562 19.312 -2.111 1 94.88 166 LEU B N 1
ATOM 2601 C CA . LEU B 1 166 ? 11.195 19.812 -2 1 94.88 166 LEU B CA 1
ATOM 2602 C C . LEU B 1 166 ? 10.797 20.594 -3.254 1 94.88 166 LEU B C 1
ATOM 2604 O 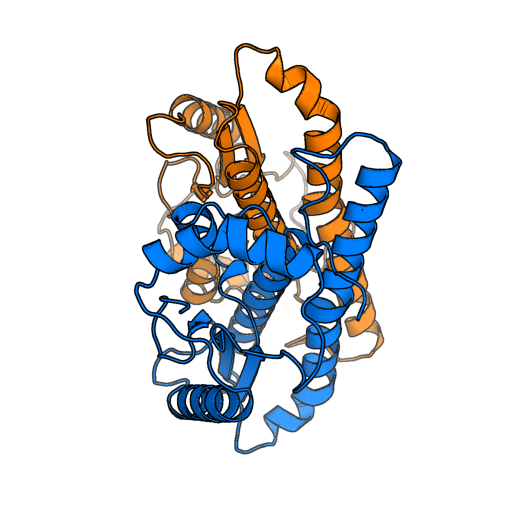O . LEU B 1 166 ? 9.719 20.359 -3.805 1 94.88 166 LEU B O 1
ATOM 2608 N N . ALA B 1 167 ? 11.688 21.438 -3.705 1 95.38 167 ALA B N 1
ATOM 2609 C CA . ALA B 1 167 ? 11.43 22.266 -4.879 1 95.38 167 ALA B CA 1
ATOM 2610 C C . ALA B 1 167 ? 11.227 21.406 -6.125 1 95.38 167 ALA B C 1
ATOM 2612 O O . ALA B 1 167 ? 10.461 21.766 -7.02 1 95.38 167 ALA B O 1
ATOM 2613 N N . GLY B 1 168 ? 11.875 20.219 -6.156 1 96 168 GLY B N 1
ATOM 2614 C CA . GLY B 1 168 ? 11.781 19.328 -7.301 1 96 168 GLY B CA 1
ATOM 2615 C C . GLY B 1 168 ? 10.547 18.453 -7.273 1 96 168 GLY B C 1
ATOM 2616 O O . GLY B 1 168 ? 10.305 17.688 -8.203 1 96 168 GLY B O 1
ATOM 2617 N N . GLY B 1 169 ? 9.781 18.516 -6.207 1 95.69 169 GLY B N 1
ATOM 2618 C CA . GLY B 1 169 ? 8.531 17.766 -6.133 1 95.69 169 GLY B CA 1
ATOM 2619 C C . GLY B 1 169 ? 8.719 16.328 -5.715 1 95.69 169 GLY B C 1
ATOM 2620 O O . GLY B 1 169 ? 7.895 15.469 -6.035 1 95.69 169 GLY B O 1
ATOM 2621 N N . TYR B 1 170 ? 9.742 16.062 -4.957 1 97.19 170 TYR B N 1
ATOM 2622 C CA . TYR B 1 170 ? 10.07 14.68 -4.637 1 97.19 170 TYR B CA 1
ATOM 2623 C C . TYR B 1 170 ? 9.375 14.234 -3.354 1 97.19 170 TYR B C 1
ATOM 2625 O O . TYR B 1 170 ? 9.32 13.039 -3.049 1 97.19 170 TYR B O 1
ATOM 2633 N N . SER B 1 171 ? 8.844 15.195 -2.561 1 97 171 SER B N 1
ATOM 2634 C CA . SER B 1 171 ? 8.219 14.797 -1.301 1 97 171 SER B CA 1
ATOM 2635 C C . SER B 1 171 ? 6.953 13.984 -1.542 1 97 171 SER B C 1
ATOM 2637 O O . SER B 1 171 ? 6.141 14.328 -2.402 1 97 171 SER B O 1
ATOM 2639 N N . GLY B 1 172 ? 6.832 12.875 -0.875 1 96.94 172 GLY B N 1
ATOM 2640 C CA . GLY B 1 172 ? 5.699 11.977 -1.005 1 96.94 172 GLY B CA 1
ATOM 2641 C C . GLY B 1 172 ? 5.859 10.977 -2.129 1 96.94 172 GLY B C 1
ATOM 2642 O O . GLY B 1 172 ? 5.039 10.062 -2.279 1 96.94 172 GLY B O 1
ATOM 2643 N N . SER B 1 173 ? 7.008 11.039 -2.861 1 97.62 173 SER B N 1
ATOM 2644 C CA . SER B 1 173 ? 7.172 10.219 -4.059 1 97.62 173 SER B CA 1
ATOM 2645 C C . SER B 1 173 ? 7.719 8.836 -3.711 1 97.62 173 SER B C 1
ATOM 2647 O O . SER B 1 173 ? 8.203 8.617 -2.598 1 97.62 173 SER B O 1
ATOM 2649 N N . PHE B 1 174 ? 7.559 7.934 -4.562 1 98.38 174 PHE B N 1
ATOM 2650 C CA . PHE B 1 174 ? 8.18 6.617 -4.594 1 98.38 174 PHE B CA 1
ATOM 2651 C C . PHE B 1 174 ? 8.867 6.375 -5.934 1 98.38 174 PHE B C 1
ATOM 2653 O O . PHE B 1 174 ? 8.195 6.199 -6.957 1 98.38 174 PHE B O 1
ATOM 2660 N N . LEU B 1 175 ? 10.211 6.367 -5.871 1 97.44 175 LEU B N 1
ATOM 2661 C CA . LEU B 1 175 ? 10.992 6.211 -7.094 1 97.44 175 LEU B CA 1
ATOM 2662 C C . LEU B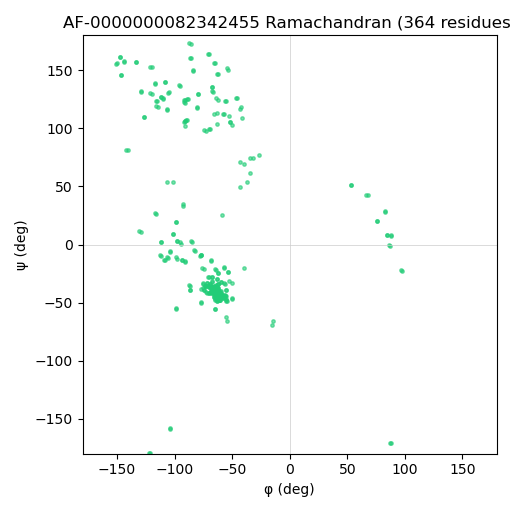 1 175 ? 12.102 5.176 -6.902 1 97.44 175 LEU B C 1
ATOM 2664 O O . LEU B 1 175 ? 12.516 4.91 -5.777 1 97.44 175 LEU B O 1
ATOM 2668 N N . SER B 1 176 ? 12.547 4.617 -7.973 1 97.06 176 SER B N 1
ATOM 2669 C CA . SER B 1 176 ? 13.734 3.775 -7.973 1 97.06 176 SER B CA 1
ATOM 2670 C C . SER B 1 176 ? 15 4.605 -7.758 1 97.06 176 SER B C 1
ATOM 2672 O O . SER B 1 176 ? 14.992 5.82 -7.969 1 97.06 176 SER B O 1
ATOM 2674 N N . HIS B 1 177 ? 16.016 3.943 -7.438 1 94.56 177 HIS B N 1
ATOM 2675 C CA . HIS B 1 177 ? 17.344 4.559 -7.301 1 94.56 177 HIS B CA 1
ATOM 2676 C C . HIS B 1 177 ? 17.75 5.258 -8.594 1 94.56 177 HIS B C 1
ATOM 2678 O O . HIS B 1 177 ? 18.547 6.203 -8.562 1 94.56 177 HIS B O 1
ATOM 2684 N N . ASN B 1 178 ? 17.172 4.934 -9.664 1 93 178 ASN B N 1
ATOM 2685 C CA . ASN B 1 178 ? 17.516 5.504 -10.961 1 93 178 ASN B CA 1
ATOM 2686 C C . ASN B 1 178 ? 16.641 6.691 -11.312 1 93 178 ASN B C 1
ATOM 2688 O O . ASN B 1 178 ? 16.734 7.246 -12.406 1 93 178 ASN B O 1
ATOM 2692 N N . GLY B 1 179 ? 15.742 7.059 -10.469 1 94.56 179 GLY B N 1
ATOM 2693 C CA . GLY B 1 179 ? 14.93 8.258 -10.617 1 94.56 179 GLY B CA 1
ATOM 2694 C C . GLY B 1 179 ? 13.664 8.023 -11.422 1 94.56 179 GLY B C 1
ATOM 2695 O O . GLY B 1 179 ? 12.945 8.969 -11.742 1 94.56 179 GLY B O 1
ATOM 2696 N N . THR B 1 180 ? 13.391 6.738 -11.719 1 94.19 180 THR B N 1
ATOM 2697 C CA . THR B 1 180 ? 12.211 6.379 -12.492 1 94.19 180 THR B CA 1
ATOM 2698 C C . THR B 1 180 ? 11.328 5.41 -11.703 1 94.19 180 THR B C 1
ATOM 2700 O O . THR B 1 180 ? 11.625 5.082 -10.555 1 94.19 180 THR B O 1
ATOM 2703 N N . LYS B 1 181 ? 10.219 4.996 -12.32 1 94.75 181 LYS B N 1
ATOM 2704 C CA . LYS B 1 181 ? 9.383 3.955 -11.734 1 94.75 181 LYS B CA 1
ATOM 2705 C C . LYS B 1 181 ? 9.68 2.596 -12.359 1 94.75 181 LYS B C 1
ATOM 2707 O O . LYS B 1 181 ? 8.828 1.706 -12.359 1 94.75 181 LYS B O 1
ATOM 2712 N N . ARG B 1 182 ? 10.867 2.537 -12.977 1 93.38 182 ARG B N 1
ATOM 2713 C CA . ARG B 1 182 ? 11.406 1.231 -13.336 1 93.38 182 ARG B CA 1
ATOM 2714 C C . ARG B 1 182 ? 12.297 0.676 -12.227 1 93.38 182 ARG B C 1
ATOM 2716 O O . ARG B 1 182 ? 13.273 1.311 -11.836 1 93.38 182 ARG B O 1
ATOM 2723 N N . TRP B 1 183 ? 12.016 -0.391 -11.75 1 93.75 183 TRP B N 1
ATOM 2724 C CA . TRP B 1 183 ? 12.492 -0.826 -10.445 1 93.75 183 TRP B CA 1
ATOM 2725 C C . TRP B 1 183 ? 13.773 -1.642 -10.586 1 93.75 183 TRP B C 1
ATOM 2727 O O . TRP B 1 183 ? 14.406 -1.997 -9.578 1 93.75 183 TRP B O 1
ATOM 2737 N N . MET B 1 184 ? 14.109 -2.066 -11.797 1 86.25 184 MET B N 1
ATOM 2738 C CA . MET B 1 184 ? 15.359 -2.754 -12.086 1 86.25 184 MET B CA 1
ATOM 2739 C C . MET B 1 184 ? 16.172 -1.982 -13.117 1 86.25 184 MET B C 1
ATOM 2741 O O . MET B 1 184 ? 15.625 -1.207 -13.898 1 86.25 184 MET B O 1
#

Secondary structure (DSSP, 8-state):
------B-SHHHH--SHHHHHHHHHHHHHHHIIIIIHHHHHHHHHHHHHHHSS--EEEEE--GGG-HHHHHHHT--B-HHHHHHHHHHHHHHHHHHHHTTTTT-EEEEEE---B----TT----HHHHHHHHHHHHHHHHHSTT--PBPHHHHHHHHHHHHHH--TTTT-TT-EEETTSSS---/------B-SHHHH--SHHHHHHHHHHHHHHHIIIIIHHHHHHHHHHHHHHHSS--EEEEE--GGG-HHHHHHHT--B-HHHHHHHHHHHHHHHHHHHHTTTTT-EEEEEE---B----TT----HHHHHHHHHHHHHHHHHSTT--PBPHHHHHHHHHHHHHH--TTTT-TT-EEETTSSS---

Solvent-accessible surface area (backbone atoms only — not comparable to full-atom values): 19144 Å² total; per-residue (Å²): 128,78,74,69,70,35,44,38,42,37,75,91,57,46,79,47,71,66,37,51,50,51,42,51,50,45,32,50,51,30,30,44,55,54,31,49,44,47,50,52,52,49,66,69,45,43,73,58,36,74,72,45,88,71,34,67,47,76,44,81,41,45,55,61,32,34,47,67,52,35,57,72,53,40,55,47,54,29,40,35,52,21,22,18,26,20,21,29,45,36,46,35,20,37,48,17,28,50,33,60,88,68,73,44,31,17,27,27,35,17,62,45,54,60,50,72,73,50,92,84,56,76,75,45,72,68,54,49,50,49,44,66,70,46,42,61,44,51,37,72,74,37,71,85,68,69,64,31,46,61,68,57,30,50,52,37,38,51,51,39,54,68,71,49,37,65,92,74,62,35,45,22,39,73,31,17,32,82,74,37,87,56,46,111,131,76,72,68,70,38,48,38,39,39,76,89,56,47,80,45,72,67,36,50,50,50,42,49,51,45,32,50,50,30,30,46,56,52,31,48,43,46,50,52,52,47,67,69,44,43,72,57,35,72,73,43,88,71,34,68,46,76,44,81,41,45,53,61,33,33,47,68,52,35,56,71,51,41,56,46,52,32,40,36,53,22,21,18,26,19,18,29,44,36,45,36,21,36,49,18,29,51,34,61,89,69,73,42,30,17,26,26,35,15,63,45,53,59,50,73,72,50,91,84,57,75,73,46,71,67,53,48,52,48,44,64,68,46,42,61,44,51,36,70,76,35,72,84,69,71,64,30,47,60,69,56,29,51,52,39,37,51,52,38,55,67,71,48,37,66,91,74,62,35,46,22,38,73,29,17,32,83,74,37,87,55,47,111

Sequence (368 aa):
MRDISTHIPGANNIRSEGDIQFAVDDIHNSIDVNVLGTFRAITTFLPLMKRGELKKVISISSGMGDIDFINEIQLPIAAPYAVSKAALTTLTAMFAAAYADQGILFASICPGRVDTAEPGATVSSDDLAQLAKYGPKFELYSPGFQPMSPGDAAKSVLAAIERSSLAGGYSGSFLSHNGTKRWMMRDISTHIPGANNIRSEGDIQFAVDDIHNSIDVNVLGTFRAITTFLPLMKRGELKKVISISSGMGDIDFINEIQLPIAAPYAVSKAALTTLTAMFAAAYADQGILFASICPGRVDTAEPGATVSSDDLAQLAKYGPKFELYSPGFQPMSPGDAAKSVLAAIERSSLAGGYSGSFLSHNGTKRWM

Foldseek 3Di:
DPCCQQQCQDDVHNPDPVSVVVNVVLLVVLQCVQPVVLVVVCVVCVVVLLVDDQQEDEGEAALLLPVVSCVQLVDRGNVSRNVNRVNNLQNQLVVCVVCVPSQHAGAYEYLAAEDPPDVVRDCDPSNVVSCVVRVVSVCVLPPPDDHHYPVVSVVLQVVVSVVDGSVVVRGSYYYYSVRHSRRD/DPPPQQACCDDVHNPDPVSVVVNVVLLVVLQCVQPVVLVVVCVVCVVVLLVDDQQEDEGEAALLLPVVSCVQLVDRTNVSRNVNRVNNLQNQLVVCVVCVPSQHAGAYEYLAAEDPPDVVRDCDPVNVVSCVVRVVSVCVLPPPDDHHYPVVSVVLQVVVSVVDGSVVVRGSYYYYSVRHSRRD

InterPro domains:
  IPR002347 Short-chain dehydrogenase/reductase SDR [PF00106] (19-117)
  IPR002347 Short-chain dehydrogenase/reductase SDR [PR00081] (49-65)
  IPR002347 Short-chain dehydrogenase/reductase SDR [PR00081] (81-100)
  IPR002347 Short-chain dehydrogenase/reductase SDR [PR00081] (102-119)
  IPR020904 Short-chain dehydrogenase/reductase, conserved site [PS00061] (68-96)
  IPR036291 NAD(P)-binding domain superfamily [SSF51735] (22-169)
  IPR052184 Short-chain dehydrogenases/reductases (SDR) enzymes [PTHR45458] (21-181)

Radius of gyration: 20.72 Å; Cα contacts (8 Å, |Δi|>4): 608; chains: 2; bounding box: 61×50×45 Å

Organism: NCBI:txid1220207